Protein AF-A0A7V4P8N8-F1 (afdb_monomer)

Secondary structure (DSSP, 8-state):
-HHHHHHHHHHHHHHHHHHHHHHHHHHHHHHHS-TTS-SHHHHHHHHHHHHHHHHHHTS-TTTTTSHHHHHHHHHHHHHHHHHHHHHS-S-HHHHHHHHHHHHHHHH---HHHHHHHHHHHHHHHHHHT--TTGGG-GGGGHHHHHHHHHHHHHHHHHHHHS-GGGGGT------------------------

Foldseek 3Di:
DVVQVVLVVLLVLLLVLLVLLLVLLLLLLVLQADPPDDCVVSVVLSVVSVVVSVVLVPDDSVCCLPCVNVVVNVVSSLVSSLVSCVNGVVDPVLNVLLVVLLVVLLPPLDLVVSLVVQLVSLVVQLVVVVAPVPPVGSSNSSNSNSSSSSNNSNSSNNCVVVVVVVVVPPPPPPPPPPPPPPDDDDDDDDDDD

Mean predicted aligned error: 10.68 Å

Sequence (193 aa):
MIRQSDAVGRKHTFLLCRYALIFATGTLAFVEVARDSSPVPIAVLILVALASNVALSQAPPFSFFDAWTQAPVLVSDTALISIALLLTRASQESFFFFFFVLIMAAKVENLTTLGICAGAVGFASFLLADPPGGWASPALMRVPFLFASGVFFGYVVLPERTGEMIGFRDASPVVRKQGSIKGPRRMNDAPAT

Radius of gyration: 26.46 Å; Cα contacts (8 Å, |Δi|>4): 161; chains: 1; bounding box: 62×64×92 Å

pLDDT: mean 82.04, std 15.9, range [40.91, 97.38]

Structure (mmCIF, N/CA/C/O backbone):
data_AF-A0A7V4P8N8-F1
#
_entry.id   AF-A0A7V4P8N8-F1
#
loop_
_atom_site.group_PDB
_atom_site.id
_atom_site.type_symbol
_atom_site.label_atom_id
_atom_site.label_alt_id
_atom_site.label_comp_id
_atom_site.label_asym_id
_atom_site.label_entity_id
_atom_site.label_seq_id
_atom_site.pdbx_PDB_ins_code
_atom_site.Cartn_x
_atom_site.Cartn_y
_atom_site.Cartn_z
_atom_site.occupancy
_atom_site.B_iso_or_equiv
_atom_site.auth_seq_id
_atom_site.auth_comp_id
_atom_site.auth_asym_id
_atom_site.auth_atom_id
_atom_site.pdbx_PDB_model_num
ATOM 1 N N . MET A 1 1 ? -27.063 2.635 18.157 1.00 57.50 1 MET A N 1
ATOM 2 C CA . MET A 1 1 ? -27.048 2.392 16.696 1.00 57.50 1 MET A CA 1
ATOM 3 C C . MET A 1 1 ? -25.933 3.168 15.995 1.00 57.50 1 MET A C 1
ATOM 5 O O . MET A 1 1 ? -25.124 2.513 15.359 1.00 57.50 1 MET A O 1
ATOM 9 N N . ILE A 1 2 ? -25.798 4.488 16.196 1.00 61.03 2 ILE A N 1
ATOM 10 C CA . ILE A 1 2 ? -24.750 5.343 15.575 1.00 61.03 2 ILE A CA 1
ATOM 11 C C . ILE A 1 2 ? -23.318 4.785 15.773 1.00 61.03 2 ILE A C 1
ATOM 13 O O . ILE A 1 2 ? -22.559 4.603 14.832 1.00 61.03 2 ILE A O 1
ATOM 17 N N . ARG A 1 3 ? -22.991 4.340 16.990 1.00 67.62 3 ARG A N 1
ATOM 18 C CA . ARG A 1 3 ? -21.668 3.788 17.342 1.00 67.62 3 ARG A CA 1
ATOM 19 C C . ARG A 1 3 ? -21.265 2.514 16.575 1.00 67.62 3 ARG A C 1
ATOM 21 O O . ARG A 1 3 ? -20.081 2.237 16.422 1.00 67.62 3 ARG A O 1
ATOM 28 N N . GLN A 1 4 ? -22.241 1.719 16.132 1.00 72.00 4 GLN A N 1
ATOM 29 C CA . GLN A 1 4 ? -21.992 0.469 15.405 1.00 72.00 4 GLN A CA 1
ATOM 30 C C . GLN A 1 4 ? -21.824 0.729 13.906 1.00 72.00 4 GLN A C 1
ATOM 32 O O . GLN A 1 4 ? -20.960 0.114 13.286 1.00 72.00 4 GLN A O 1
ATOM 37 N N . SER A 1 5 ? -22.593 1.664 13.337 1.00 78.62 5 SER A N 1
ATOM 38 C CA . SER A 1 5 ? -22.414 2.090 11.945 1.00 78.62 5 SER A CA 1
ATOM 39 C C . SER A 1 5 ? -21.049 2.741 11.723 1.00 78.62 5 SER A C 1
ATOM 41 O O . SER A 1 5 ? -20.397 2.437 10.727 1.00 78.62 5 SER A O 1
ATOM 43 N N . ASP A 1 6 ? -20.567 3.538 12.679 1.00 80.62 6 ASP A N 1
ATOM 44 C CA . ASP A 1 6 ? -19.279 4.234 12.559 1.00 80.62 6 ASP A CA 1
ATOM 45 C C . ASP A 1 6 ? -18.094 3.255 12.599 1.00 80.62 6 ASP A C 1
ATOM 47 O O . ASP A 1 6 ? -17.170 3.347 11.790 1.00 80.62 6 ASP A O 1
ATOM 51 N N . ALA A 1 7 ? -18.143 2.256 13.490 1.00 81.69 7 ALA A N 1
ATOM 52 C CA . ALA A 1 7 ? -17.116 1.214 13.583 1.00 81.69 7 ALA A CA 1
ATOM 53 C C . ALA A 1 7 ? -17.051 0.348 12.312 1.00 81.69 7 ALA A C 1
ATOM 55 O O . ALA A 1 7 ? -15.965 0.015 11.830 1.00 81.69 7 ALA A O 1
ATOM 56 N N . VAL A 1 8 ? -18.212 0.012 11.741 1.00 86.75 8 VAL A N 1
ATOM 57 C CA . VAL A 1 8 ? -18.302 -0.724 10.472 1.00 86.75 8 VAL A CA 1
ATOM 58 C C . VAL A 1 8 ? -17.766 0.120 9.314 1.00 86.75 8 VAL A C 1
ATOM 60 O O . VAL A 1 8 ? -16.976 -0.387 8.518 1.00 86.75 8 VAL A O 1
ATOM 63 N N . GLY A 1 9 ? -18.121 1.407 9.253 1.00 87.75 9 GLY A N 1
ATOM 64 C CA . GLY A 1 9 ? -17.608 2.339 8.247 1.00 87.75 9 GLY A CA 1
ATOM 65 C C . GLY A 1 9 ? -1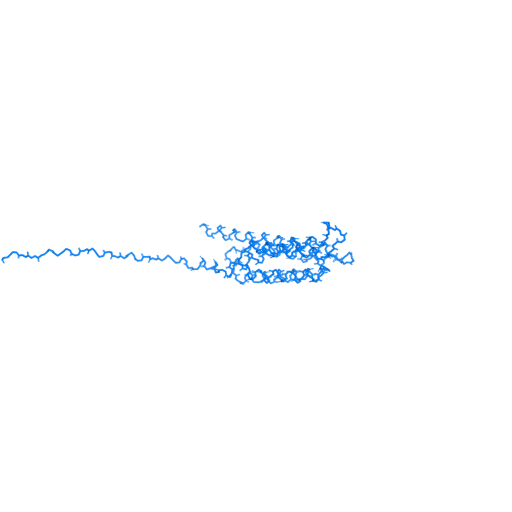6.086 2.474 8.301 1.00 87.75 9 GLY A C 1
ATOM 66 O O . GLY A 1 9 ? -15.415 2.329 7.281 1.00 87.75 9 GLY A O 1
ATOM 67 N N . ARG A 1 10 ? -15.517 2.644 9.502 1.00 87.88 10 ARG A N 1
ATOM 68 C CA . ARG A 1 10 ? -14.062 2.731 9.706 1.00 87.88 10 ARG A CA 1
ATOM 69 C C . ARG A 1 10 ? -13.345 1.460 9.242 1.00 87.88 10 ARG A C 1
ATOM 71 O O . ARG A 1 10 ? -12.332 1.533 8.549 1.00 87.88 10 ARG A O 1
ATOM 78 N N . LYS A 1 11 ? -13.884 0.284 9.579 1.00 90.69 11 LYS A N 1
ATOM 79 C CA . LYS A 1 11 ? -13.337 -1.005 9.125 1.00 90.69 11 LYS A CA 1
ATOM 80 C C . LYS A 1 11 ? -13.392 -1.127 7.600 1.00 90.69 11 LYS A C 1
ATOM 82 O O . LYS A 1 11 ? -12.427 -1.575 6.990 1.00 90.69 11 LYS A O 1
ATOM 87 N N . HIS A 1 12 ? -14.493 -0.717 6.976 1.00 92.44 12 HIS A N 1
ATOM 88 C CA . HIS A 1 12 ? -14.631 -0.762 5.522 1.00 92.44 12 HIS A CA 1
ATOM 89 C C . HIS A 1 12 ? -13.595 0.130 4.825 1.00 92.44 12 HIS A C 1
ATOM 91 O O . HIS A 1 12 ? -12.902 -0.331 3.920 1.00 92.44 12 HIS A O 1
ATOM 97 N N . THR A 1 13 ? -13.418 1.367 5.296 1.00 92.69 13 THR A N 1
ATOM 98 C CA . THR A 1 13 ? -12.390 2.281 4.777 1.00 92.69 13 THR A CA 1
ATOM 99 C C . THR A 1 13 ? -10.985 1.707 4.949 1.00 92.69 13 THR A C 1
ATOM 101 O O . THR A 1 13 ? -10.210 1.727 3.997 1.00 92.69 13 THR A O 1
ATOM 104 N N . PHE A 1 14 ? -10.669 1.118 6.109 1.00 93.50 14 PHE A N 1
ATOM 105 C CA . PHE A 1 14 ? -9.391 0.430 6.323 1.00 93.50 14 PHE A CA 1
ATOM 106 C C . PHE A 1 14 ? -9.138 -0.656 5.265 1.00 93.50 14 PHE A C 1
ATOM 108 O O . PHE A 1 14 ? -8.080 -0.680 4.639 1.00 93.50 14 PHE A O 1
ATOM 115 N N . LEU A 1 15 ? -10.116 -1.544 5.048 1.00 95.12 15 LEU A N 1
ATOM 116 C CA . LEU A 1 15 ? -9.987 -2.662 4.108 1.00 95.12 15 LEU A CA 1
ATOM 117 C C . LEU A 1 15 ? -9.863 -2.181 2.660 1.00 95.12 15 LEU A C 1
ATOM 119 O O . LEU A 1 15 ? -9.103 -2.775 1.896 1.00 95.12 15 LEU A O 1
ATOM 123 N N . LEU A 1 16 ? -10.573 -1.111 2.286 1.00 96.19 16 LEU A N 1
ATOM 124 C CA . LEU A 1 16 ? -10.457 -0.484 0.967 1.00 96.19 16 LEU A CA 1
ATOM 125 C C . LEU A 1 16 ? -9.073 0.129 0.747 1.00 96.19 16 LEU A C 1
ATOM 127 O O . LEU A 1 16 ? -8.460 -0.123 -0.289 1.00 96.19 16 LEU A O 1
ATOM 131 N N . CYS A 1 17 ? -8.553 0.879 1.722 1.00 95.50 17 CYS A N 1
ATOM 132 C CA . CYS A 1 17 ? -7.196 1.419 1.657 1.00 95.50 17 CYS A CA 1
ATOM 133 C C . CYS A 1 17 ? -6.163 0.292 1.533 1.00 95.50 17 CYS A C 1
ATOM 135 O O . CYS A 1 17 ? -5.251 0.380 0.712 1.00 95.50 17 CYS A O 1
ATOM 137 N N . ARG A 1 18 ? -6.339 -0.799 2.291 1.00 96.19 18 ARG A N 1
ATOM 138 C CA . ARG A 1 18 ? -5.466 -1.974 2.211 1.00 96.19 18 ARG A CA 1
ATOM 139 C C . ARG A 1 18 ? -5.550 -2.662 0.847 1.00 96.19 18 ARG A C 1
ATOM 141 O O . ARG A 1 18 ? -4.514 -2.993 0.285 1.00 96.19 18 ARG A O 1
ATOM 148 N N . TYR A 1 19 ? -6.743 -2.815 0.264 1.00 97.38 19 TYR A N 1
ATOM 149 C CA . TYR A 1 19 ? -6.892 -3.326 -1.106 1.00 97.38 19 TYR A CA 1
ATOM 150 C C . TYR A 1 19 ? -6.188 -2.439 -2.136 1.00 97.38 19 TYR A C 1
ATOM 152 O O . TYR A 1 19 ? -5.482 -2.963 -2.995 1.00 97.38 19 TYR A O 1
ATOM 160 N N . ALA A 1 20 ? -6.345 -1.115 -2.041 1.00 96.75 20 ALA A N 1
ATOM 161 C CA . ALA A 1 20 ? -5.677 -0.173 -2.935 1.00 96.75 20 ALA A CA 1
ATOM 162 C C . ALA A 1 20 ? -4.149 -0.290 -2.834 1.00 96.75 20 ALA A C 1
ATOM 164 O O . ALA A 1 20 ? -3.470 -0.334 -3.858 1.00 96.75 20 ALA A O 1
ATOM 165 N N . LEU A 1 21 ? -3.617 -0.416 -1.614 1.00 96.88 21 LEU A N 1
ATOM 166 C CA . LEU A 1 21 ? -2.192 -0.632 -1.377 1.00 96.88 21 LEU A CA 1
ATOM 167 C C . LEU A 1 21 ? -1.706 -1.966 -1.954 1.00 96.88 21 LEU A C 1
ATOM 169 O O . LEU A 1 21 ? -0.716 -1.984 -2.677 1.00 96.88 21 LEU A O 1
ATOM 173 N N . ILE A 1 22 ? -2.417 -3.069 -1.702 1.00 96.81 22 ILE A N 1
ATOM 174 C CA . ILE A 1 22 ? -2.074 -4.391 -2.250 1.00 96.81 22 ILE A CA 1
ATOM 175 C C . ILE A 1 22 ? -2.061 -4.353 -3.780 1.00 96.81 22 ILE A C 1
ATOM 177 O O . ILE A 1 22 ? -1.131 -4.862 -4.405 1.00 96.81 22 ILE A O 1
ATOM 181 N N . PHE A 1 23 ? -3.070 -3.728 -4.388 1.00 96.12 23 PHE A N 1
ATOM 182 C CA . PHE A 1 23 ? -3.163 -3.605 -5.836 1.00 96.12 23 PHE A CA 1
ATOM 183 C C . PHE A 1 23 ? -2.020 -2.760 -6.407 1.00 96.12 23 PHE A C 1
ATOM 185 O O . PHE A 1 23 ? -1.377 -3.178 -7.370 1.00 96.12 23 PHE A O 1
ATOM 192 N N . ALA A 1 24 ? -1.717 -1.611 -5.798 1.00 95.38 24 ALA A N 1
ATOM 193 C CA . ALA A 1 24 ? -0.632 -0.739 -6.235 1.00 95.38 24 ALA A CA 1
ATOM 194 C C . ALA A 1 24 ? 0.747 -1.404 -6.079 1.00 95.38 24 ALA A C 1
ATOM 196 O O . ALA A 1 24 ? 1.553 -1.361 -7.005 1.00 95.38 24 ALA A O 1
ATOM 197 N N . THR A 1 25 ? 1.000 -2.088 -4.958 1.00 94.50 25 THR A N 1
ATOM 198 C CA . THR A 1 25 ? 2.235 -2.859 -4.741 1.00 94.50 25 THR A CA 1
ATOM 199 C C . THR A 1 25 ? 2.355 -4.003 -5.741 1.00 94.50 25 THR A C 1
ATOM 201 O O . THR A 1 25 ? 3.413 -4.188 -6.331 1.00 94.50 25 THR A O 1
ATOM 204 N N . GLY A 1 26 ? 1.280 -4.764 -5.965 1.00 93.62 26 GLY A N 1
ATOM 205 C CA . GLY A 1 26 ? 1.288 -5.884 -6.902 1.00 93.62 26 GLY A CA 1
ATOM 206 C C . GLY A 1 26 ? 1.550 -5.436 -8.330 1.00 93.62 26 GLY A C 1
ATOM 207 O O . GLY A 1 26 ? 2.443 -5.960 -8.983 1.00 93.62 26 GLY A O 1
ATOM 208 N N . THR A 1 27 ? 0.818 -4.434 -8.804 1.00 92.12 27 THR A N 1
ATOM 209 C CA . THR A 1 27 ? 0.998 -3.895 -10.157 1.00 92.12 27 THR A CA 1
ATOM 210 C C . THR A 1 27 ? 2.389 -3.297 -10.360 1.00 92.12 27 THR A C 1
ATOM 212 O O . THR A 1 27 ? 3.028 -3.633 -11.353 1.00 92.12 27 THR A O 1
ATOM 215 N N . LEU A 1 28 ? 2.905 -2.507 -9.407 1.00 91.56 28 LEU A N 1
ATOM 216 C CA . LEU A 1 28 ? 4.291 -2.025 -9.428 1.00 91.56 28 LEU A CA 1
ATOM 217 C C . LEU A 1 28 ? 5.281 -3.193 -9.515 1.00 91.56 28 LEU A C 1
ATOM 219 O O . LEU A 1 28 ? 6.159 -3.202 -10.374 1.00 91.56 28 LEU A O 1
ATOM 223 N N . ALA A 1 29 ? 5.109 -4.200 -8.658 1.00 90.56 29 ALA A N 1
ATOM 224 C CA . ALA A 1 29 ? 6.020 -5.327 -8.583 1.00 90.56 29 ALA A CA 1
ATOM 225 C C . ALA A 1 29 ? 6.015 -6.172 -9.865 1.00 90.56 29 ALA A C 1
ATOM 227 O O . ALA A 1 29 ? 7.071 -6.536 -10.370 1.00 90.56 29 ALA A O 1
ATOM 228 N N . PHE A 1 30 ? 4.842 -6.448 -10.433 1.00 89.50 30 PHE A N 1
ATOM 229 C CA . PHE A 1 30 ? 4.718 -7.173 -11.700 1.00 89.50 30 PHE A CA 1
ATOM 230 C C . PHE A 1 30 ? 5.328 -6.413 -12.877 1.00 89.50 30 PHE A C 1
ATOM 232 O O . PHE A 1 30 ? 5.874 -7.031 -13.785 1.00 89.50 30 PHE A O 1
ATOM 239 N N . VAL A 1 31 ? 5.223 -5.088 -12.875 1.00 87.56 31 VAL A N 1
ATOM 240 C CA . VAL A 1 31 ? 5.709 -4.240 -13.964 1.00 87.56 31 VAL A CA 1
ATOM 241 C C . VAL A 1 31 ? 7.225 -4.015 -13.881 1.00 87.56 31 VAL A C 1
ATOM 243 O O . VAL A 1 31 ? 7.884 -3.930 -14.915 1.00 87.56 31 VAL A O 1
ATOM 246 N N . GLU A 1 32 ? 7.794 -3.976 -12.673 1.00 85.06 32 GLU A N 1
ATOM 247 C CA . GLU A 1 32 ? 9.239 -3.820 -12.443 1.00 85.06 32 GLU A CA 1
ATOM 248 C C . GLU A 1 32 ? 9.976 -5.163 -12.209 1.00 85.06 32 GLU A C 1
ATOM 250 O O . GLU A 1 32 ? 11.184 -5.176 -11.946 1.00 85.06 32 GLU A O 1
ATOM 255 N N . VAL A 1 33 ? 9.297 -6.314 -12.333 1.00 83.00 33 VAL A N 1
ATOM 256 C CA . VAL A 1 33 ? 9.971 -7.622 -12.324 1.00 83.00 33 VAL A CA 1
ATOM 257 C C . VAL A 1 33 ? 10.863 -7.745 -13.562 1.00 83.00 33 VAL A C 1
ATOM 259 O O . VAL A 1 33 ? 10.456 -7.438 -14.685 1.00 83.00 33 VAL A O 1
ATOM 262 N N . ALA A 1 34 ? 12.111 -8.176 -13.371 1.00 69.75 34 ALA A N 1
ATOM 263 C CA . ALA A 1 34 ? 13.016 -8.386 -14.495 1.00 69.75 34 ALA A CA 1
ATOM 264 C C . ALA A 1 34 ? 12.446 -9.464 -15.431 1.00 69.75 34 ALA A C 1
ATOM 266 O O . ALA A 1 34 ? 11.893 -10.456 -14.959 1.00 69.75 34 ALA A O 1
ATOM 267 N N . ARG A 1 35 ? 12.620 -9.296 -16.749 1.00 68.62 35 ARG A N 1
ATOM 268 C CA . ARG A 1 35 ? 12.094 -10.237 -17.758 1.00 68.62 35 ARG A CA 1
ATOM 269 C C . ARG A 1 35 ? 12.591 -11.675 -17.575 1.00 68.62 35 ARG A C 1
ATOM 271 O O . ARG A 1 35 ? 11.881 -12.600 -17.949 1.00 68.62 35 ARG A O 1
ATOM 278 N N . ASP A 1 36 ? 13.763 -11.844 -16.967 1.00 71.38 36 ASP A N 1
ATOM 279 C CA . ASP A 1 36 ? 14.378 -13.152 -16.715 1.00 71.38 36 ASP A CA 1
ATOM 280 C C . ASP A 1 36 ? 14.028 -13.730 -15.329 1.00 71.38 36 ASP A C 1
ATOM 282 O O . ASP A 1 36 ? 14.417 -14.850 -14.999 1.00 71.38 36 ASP A O 1
ATOM 286 N N . SER A 1 37 ? 13.294 -12.981 -14.501 1.00 81.50 37 SER A N 1
ATOM 287 C CA . SER A 1 37 ? 12.886 -13.403 -13.161 1.00 81.50 37 SER A CA 1
ATOM 288 C C . SER A 1 37 ? 11.488 -14.018 -13.177 1.00 81.50 37 SER A C 1
ATOM 290 O O . SER A 1 37 ? 10.564 -13.510 -13.809 1.00 81.50 37 SER A O 1
ATOM 292 N N . SER A 1 38 ? 11.303 -15.099 -12.417 1.00 86.81 38 SER A N 1
ATOM 293 C CA . SER A 1 38 ? 9.984 -15.715 -12.254 1.00 86.81 38 SER A CA 1
ATOM 294 C C . SER A 1 38 ? 9.018 -14.765 -11.524 1.00 86.81 38 SER A C 1
ATOM 296 O O . SER A 1 38 ? 9.362 -14.283 -10.443 1.00 86.81 38 SER A O 1
ATOM 298 N N . PRO A 1 39 ? 7.792 -14.536 -12.036 1.00 88.94 39 PRO A N 1
ATOM 299 C CA . PRO A 1 39 ? 6.781 -13.717 -11.361 1.00 88.94 39 PRO A CA 1
ATOM 300 C C . PRO A 1 39 ? 6.083 -14.450 -10.202 1.00 88.94 39 PRO A C 1
ATOM 302 O O . PRO A 1 39 ? 5.301 -13.850 -9.463 1.00 88.94 39 PRO A O 1
ATOM 305 N N . VAL A 1 40 ? 6.346 -15.750 -10.027 1.00 92.44 40 VAL A N 1
ATOM 306 C CA . VAL A 1 40 ? 5.666 -16.605 -9.040 1.00 92.44 40 VAL A CA 1
ATOM 307 C C . VAL A 1 40 ? 5.803 -16.090 -7.599 1.00 92.44 40 VAL A C 1
ATOM 309 O O . VAL A 1 40 ? 4.778 -16.025 -6.920 1.00 92.44 40 VAL A O 1
ATOM 312 N N . PRO A 1 41 ? 6.985 -15.667 -7.103 1.00 91.75 41 PRO A N 1
ATOM 313 C CA . PRO A 1 41 ? 7.110 -15.158 -5.736 1.00 91.75 41 PRO A CA 1
ATOM 314 C C . PRO A 1 41 ? 6.238 -13.923 -5.479 1.00 91.75 41 PRO A C 1
ATOM 316 O O . PRO A 1 41 ? 5.610 -13.819 -4.428 1.00 91.75 41 PRO A O 1
ATOM 319 N N . ILE A 1 42 ? 6.142 -13.020 -6.461 1.00 91.75 42 ILE A N 1
ATOM 320 C CA . ILE A 1 42 ? 5.293 -11.824 -6.382 1.00 91.75 42 ILE A CA 1
ATOM 321 C C . ILE A 1 42 ? 3.822 -12.239 -6.345 1.00 91.75 42 ILE A C 1
ATOM 323 O O . ILE A 1 42 ? 3.081 -11.782 -5.478 1.00 91.75 42 ILE A O 1
ATOM 327 N N . ALA A 1 43 ? 3.402 -13.154 -7.225 1.00 93.88 43 ALA A N 1
ATOM 328 C CA . ALA A 1 43 ? 2.033 -13.664 -7.238 1.00 93.88 43 ALA A CA 1
ATOM 329 C C . ALA A 1 43 ? 1.636 -14.279 -5.884 1.00 93.88 43 ALA A C 1
ATOM 331 O O . ALA A 1 43 ? 0.560 -13.985 -5.366 1.00 93.88 43 ALA A O 1
ATOM 332 N N . VAL A 1 44 ? 2.525 -15.077 -5.282 1.00 95.69 44 VAL A N 1
ATOM 333 C CA . VAL A 1 44 ? 2.311 -15.670 -3.954 1.00 95.69 44 VAL A CA 1
ATOM 334 C C . VAL A 1 44 ? 2.183 -14.588 -2.882 1.00 95.69 44 VAL A C 1
ATOM 336 O O . VAL A 1 44 ? 1.247 -14.646 -2.089 1.00 95.69 44 VAL A O 1
ATOM 339 N N . LEU A 1 45 ? 3.054 -13.572 -2.874 1.00 94.62 45 LEU A N 1
ATOM 340 C CA . LEU A 1 45 ? 2.961 -12.463 -1.916 1.00 94.62 45 LEU A CA 1
ATOM 341 C C . LEU A 1 45 ? 1.629 -11.718 -2.031 1.00 94.62 45 LEU A C 1
ATOM 343 O O . LEU A 1 45 ? 0.975 -11.476 -1.020 1.00 94.62 45 LEU A O 1
ATOM 347 N N . ILE A 1 46 ? 1.189 -11.396 -3.247 1.00 95.38 46 ILE A N 1
ATOM 348 C CA . ILE A 1 46 ? -0.085 -10.697 -3.459 1.00 95.38 46 ILE A CA 1
ATOM 349 C C . ILE A 1 46 ? -1.274 -11.572 -3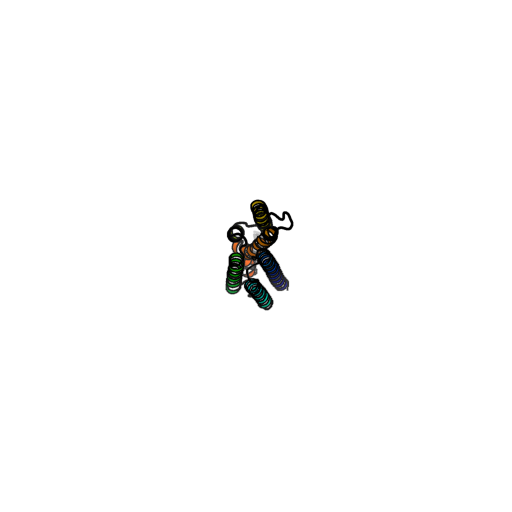.055 1.00 95.38 46 ILE A C 1
ATOM 351 O O . ILE A 1 46 ? -2.192 -11.077 -2.403 1.00 95.38 46 ILE A O 1
ATOM 355 N N . LEU A 1 47 ? -1.248 -12.874 -3.351 1.00 97.00 47 LEU A N 1
ATOM 356 C CA . LEU A 1 47 ? -2.280 -13.808 -2.894 1.00 97.00 47 LEU A CA 1
ATOM 357 C C . LEU A 1 47 ? -2.342 -13.892 -1.366 1.00 97.00 47 LEU A C 1
ATOM 359 O O . LEU A 1 47 ? -3.434 -13.855 -0.801 1.00 97.00 47 LEU A O 1
ATOM 363 N N . VAL A 1 48 ? -1.192 -13.947 -0.691 1.00 96.88 48 VAL A N 1
ATOM 364 C CA . VAL A 1 48 ? -1.111 -13.928 0.778 1.00 96.88 48 VAL A CA 1
ATOM 365 C C . VAL A 1 48 ? -1.665 -12.614 1.337 1.00 96.88 48 VAL A C 1
ATOM 367 O O . VAL A 1 48 ? -2.441 -12.638 2.294 1.00 96.88 48 VAL A O 1
ATOM 370 N N . ALA A 1 49 ? -1.343 -11.473 0.720 1.00 95.88 49 ALA A N 1
ATOM 371 C CA . ALA A 1 49 ? -1.861 -10.168 1.128 1.00 95.88 49 ALA A CA 1
ATOM 372 C C . ALA A 1 49 ? -3.391 -10.086 0.984 1.00 95.88 49 ALA A C 1
ATOM 374 O O . ALA A 1 49 ? -4.091 -9.657 1.903 1.00 95.88 49 ALA A O 1
ATOM 375 N N . LEU A 1 50 ? -3.923 -10.545 -0.154 1.00 97.00 50 LEU A N 1
ATOM 376 C CA . LEU A 1 50 ? -5.361 -10.593 -0.417 1.00 97.00 50 LEU A CA 1
ATOM 377 C C . LEU A 1 50 ? -6.073 -11.532 0.559 1.00 97.00 50 LEU A C 1
ATOM 379 O O . LEU A 1 50 ? -7.077 -11.141 1.151 1.00 97.00 50 LEU A O 1
ATOM 383 N N . ALA A 1 51 ? -5.534 -12.732 0.783 1.00 96.44 51 ALA A N 1
ATOM 384 C CA . ALA A 1 51 ? -6.075 -13.685 1.747 1.00 96.44 51 ALA A CA 1
ATOM 385 C C . ALA A 1 51 ? -6.081 -13.104 3.169 1.00 96.44 51 ALA A C 1
ATOM 387 O O . ALA A 1 51 ? -7.081 -13.220 3.877 1.00 96.44 51 ALA A O 1
ATOM 388 N N . SER A 1 52 ? -5.014 -12.402 3.565 1.00 94.75 52 SER A N 1
ATOM 389 C CA . SER A 1 52 ? -4.956 -11.678 4.837 1.00 94.75 52 SER A CA 1
ATOM 390 C C . SER A 1 52 ? -6.039 -10.597 4.923 1.00 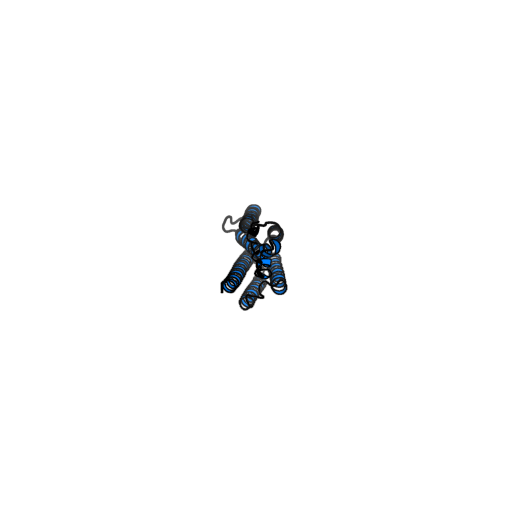94.75 52 SER A C 1
ATOM 392 O O . SER A 1 52 ? -6.675 -10.440 5.964 1.00 94.75 52 SER A O 1
ATOM 394 N N . ASN A 1 53 ? -6.300 -9.863 3.839 1.00 95.50 53 ASN A N 1
ATOM 395 C CA . ASN A 1 53 ? -7.341 -8.835 3.825 1.00 95.50 53 ASN A CA 1
ATOM 396 C C . ASN A 1 53 ? -8.756 -9.425 3.906 1.00 95.50 53 ASN A C 1
ATOM 398 O O . ASN A 1 53 ? -9.610 -8.911 4.631 1.00 95.50 53 ASN A O 1
ATOM 402 N N . VAL A 1 54 ? -8.991 -10.553 3.234 1.00 95.44 54 VAL A N 1
ATOM 403 C CA . VAL A 1 54 ? -10.243 -11.313 3.344 1.00 95.44 54 VAL A CA 1
ATOM 404 C C . VAL A 1 54 ? -10.417 -11.864 4.758 1.00 95.44 54 VAL A C 1
ATOM 406 O O . VAL A 1 54 ? -11.498 -11.721 5.325 1.00 95.44 54 VAL A O 1
ATOM 409 N N . ALA A 1 55 ? -9.373 -12.411 5.379 1.00 92.50 55 ALA A N 1
ATOM 410 C CA . ALA A 1 55 ? -9.435 -12.878 6.764 1.00 92.50 55 ALA A CA 1
ATOM 411 C C . ALA A 1 55 ? -9.801 -11.737 7.731 1.00 92.50 55 ALA A C 1
ATOM 413 O O . ALA A 1 55 ? -10.705 -11.882 8.555 1.00 92.50 55 ALA A O 1
ATOM 414 N N . LEU A 1 56 ? -9.191 -10.558 7.567 1.00 91.19 56 LEU A N 1
ATOM 415 C CA . LEU A 1 56 ? -9.530 -9.359 8.340 1.00 91.19 56 LEU A CA 1
ATOM 416 C C . LEU A 1 56 ? -10.975 -8.886 8.130 1.00 91.19 56 LEU A C 1
ATOM 418 O O . LEU A 1 56 ? -11.592 -8.344 9.051 1.00 91.19 56 LEU A O 1
ATOM 422 N N . SER A 1 57 ? -11.558 -9.117 6.950 1.00 91.19 57 SER A N 1
ATOM 423 C CA . SER A 1 57 ? -12.963 -8.782 6.692 1.00 91.19 57 SER A CA 1
ATOM 424 C C . SER A 1 57 ? -13.938 -9.568 7.575 1.00 91.19 57 SER A C 1
ATOM 426 O O . SER A 1 57 ? -15.015 -9.057 7.882 1.00 91.19 57 SER A O 1
ATOM 428 N N . GLN A 1 58 ? -13.543 -10.746 8.065 1.00 90.06 58 GLN A N 1
ATOM 429 C CA . GLN A 1 58 ? -14.365 -11.587 8.940 1.00 90.06 58 GLN A CA 1
ATOM 430 C C . GLN A 1 58 ? -14.243 -11.208 10.425 1.00 90.06 58 GLN A C 1
ATOM 432 O O . GLN A 1 58 ? -15.063 -11.626 11.240 1.00 90.06 58 GLN A O 1
ATOM 437 N N . ALA A 1 59 ? -13.256 -10.384 10.797 1.00 86.19 59 ALA A N 1
ATOM 438 C CA . ALA A 1 59 ? -13.031 -10.003 12.188 1.00 86.19 59 ALA A CA 1
ATOM 439 C C . ALA A 1 59 ? -14.162 -9.105 12.746 1.00 86.19 59 ALA A C 1
ATOM 441 O O . ALA A 1 59 ? -14.688 -8.249 12.020 1.00 86.19 59 ALA A O 1
ATOM 442 N N . PRO A 1 60 ? -14.533 -9.224 14.035 1.00 84.38 60 PRO A N 1
ATOM 443 C CA . PRO A 1 60 ? -15.540 -8.364 14.652 1.00 84.38 60 PRO A CA 1
ATOM 444 C C . PRO A 1 60 ? -15.129 -6.879 14.608 1.00 84.38 60 PRO A C 1
ATOM 446 O O . PRO A 1 60 ? -14.006 -6.557 15.000 1.00 84.38 60 PRO A O 1
ATOM 449 N N . PRO A 1 61 ? -16.017 -5.943 14.212 1.00 78.44 61 PRO A N 1
ATOM 450 C CA . PRO A 1 61 ? -15.675 -4.518 14.092 1.00 78.44 61 PRO A CA 1
ATOM 451 C C . PRO A 1 61 ? -15.158 -3.878 15.387 1.00 78.44 61 PRO A C 1
ATOM 453 O O . PRO A 1 61 ? -14.386 -2.927 15.335 1.00 78.44 61 PRO A O 1
ATOM 456 N N . PHE A 1 62 ? -15.579 -4.398 16.544 1.00 71.12 62 PHE A N 1
ATOM 457 C CA . PHE A 1 62 ? -15.274 -3.816 17.853 1.00 71.12 62 PHE A CA 1
ATOM 458 C C . PHE A 1 62 ? -13.870 -4.137 18.377 1.00 71.12 62 PHE A C 1
ATOM 460 O O . PHE A 1 62 ? -13.340 -3.331 19.126 1.00 71.12 62 PHE A O 1
ATOM 467 N N . SER A 1 63 ? -13.265 -5.261 17.972 1.00 76.19 63 SER A N 1
ATOM 468 C CA . SER A 1 63 ? -11.881 -5.623 18.348 1.00 76.19 63 SER A CA 1
ATOM 469 C C . SER A 1 63 ? -10.871 -5.348 17.222 1.00 76.19 63 SER A C 1
ATOM 471 O O . SER A 1 63 ? -9.656 -5.463 17.378 1.00 76.19 63 SER A O 1
ATOM 473 N N . PHE A 1 64 ? -11.371 -4.936 16.055 1.00 79.12 64 PHE A N 1
ATOM 474 C CA . PHE A 1 64 ? -10.553 -4.673 14.875 1.00 79.12 64 PHE A CA 1
ATOM 475 C C . PHE A 1 64 ? -9.510 -3.566 15.091 1.00 79.12 64 PHE A C 1
ATOM 477 O O . PHE A 1 64 ? -8.421 -3.621 14.528 1.00 79.12 64 PHE A O 1
ATOM 484 N N . PHE A 1 65 ? -9.853 -2.570 15.908 1.00 77.38 65 PHE A N 1
ATOM 485 C CA . PHE A 1 65 ? -9.016 -1.403 16.190 1.00 77.38 65 PHE A CA 1
ATOM 486 C C . PHE A 1 65 ? -8.231 -1.523 17.504 1.00 77.38 65 PHE A C 1
ATOM 488 O O . PHE A 1 65 ? -7.674 -0.536 17.974 1.00 77.38 65 PHE A O 1
ATOM 495 N N . ASP A 1 66 ? -8.173 -2.717 18.102 1.00 82.12 66 ASP A N 1
ATOM 496 C CA . ASP A 1 66 ? -7.283 -2.963 19.233 1.00 82.12 66 ASP A CA 1
ATOM 497 C C . ASP A 1 66 ? -5.828 -3.016 18.747 1.00 82.12 66 ASP A C 1
ATOM 499 O O . ASP A 1 66 ? -5.530 -3.603 17.702 1.00 82.12 66 ASP A O 1
ATOM 503 N N . ALA A 1 67 ? -4.897 -2.465 19.533 1.00 79.12 67 ALA A N 1
ATOM 504 C CA . ALA A 1 67 ? -3.469 -2.442 19.195 1.00 79.12 67 ALA A CA 1
ATOM 505 C C . ALA A 1 67 ? -2.900 -3.848 18.909 1.00 79.12 67 ALA A C 1
ATOM 507 O O . ALA A 1 67 ? -2.063 -4.018 18.024 1.00 79.12 67 ALA A O 1
ATOM 508 N N . TRP A 1 68 ? -3.409 -4.868 19.608 1.00 80.38 68 TRP A N 1
ATOM 509 C CA . TRP A 1 68 ? -3.048 -6.275 19.405 1.00 80.38 68 TRP A CA 1
ATOM 510 C C . TRP A 1 68 ? -3.471 -6.832 18.044 1.00 80.38 68 TRP A C 1
ATOM 512 O O . TRP A 1 68 ? -2.844 -7.766 17.554 1.00 80.38 68 TRP A O 1
ATOM 522 N N . THR A 1 69 ? -4.500 -6.256 17.424 1.00 82.12 69 THR A N 1
ATOM 523 C CA . THR A 1 69 ? -4.971 -6.637 16.089 1.00 82.12 69 THR A CA 1
ATOM 524 C C . THR A 1 69 ? -4.296 -5.787 15.015 1.00 82.12 69 THR A C 1
ATOM 526 O O . THR A 1 69 ? -3.862 -6.316 13.994 1.00 82.12 69 THR A O 1
ATOM 529 N N . GLN A 1 70 ? -4.165 -4.474 15.234 1.00 85.00 70 GLN A N 1
ATOM 530 C CA . GLN A 1 70 ? -3.632 -3.558 14.222 1.00 85.00 70 GLN A CA 1
ATOM 531 C C . GLN A 1 70 ? -2.117 -3.669 14.045 1.00 85.00 70 GLN A C 1
ATOM 533 O O . GLN A 1 70 ? -1.646 -3.689 12.906 1.00 85.00 70 GLN A O 1
ATOM 538 N N . ALA A 1 71 ? -1.348 -3.776 15.134 1.00 86.75 71 ALA A N 1
ATOM 539 C CA . ALA A 1 71 ? 0.111 -3.786 15.053 1.00 86.75 71 ALA A CA 1
ATOM 540 C C . ALA A 1 71 ? 0.657 -4.966 14.222 1.00 86.75 71 ALA A C 1
ATOM 542 O O . ALA A 1 71 ? 1.473 -4.719 13.331 1.00 86.75 71 ALA A O 1
ATOM 543 N N . PRO A 1 72 ? 0.189 -6.223 14.396 1.00 89.62 72 PRO A N 1
ATOM 544 C CA . PRO A 1 72 ? 0.623 -7.326 13.539 1.00 89.62 72 PRO A CA 1
ATOM 545 C C . PRO A 1 72 ? 0.278 -7.113 12.063 1.00 89.62 72 PRO A C 1
ATOM 547 O O . PRO A 1 72 ? 1.083 -7.455 11.200 1.00 89.62 72 PRO A O 1
ATOM 550 N N . VAL A 1 73 ? -0.882 -6.517 11.761 1.00 91.00 73 VAL A N 1
ATOM 551 C CA . VAL A 1 73 ? -1.297 -6.238 10.378 1.00 91.00 73 VAL A CA 1
ATOM 552 C C . VAL A 1 73 ? -0.347 -5.237 9.731 1.00 91.00 73 VAL A C 1
ATOM 554 O O . VAL A 1 73 ? 0.201 -5.529 8.672 1.00 91.00 73 VAL A O 1
ATOM 557 N N . LEU A 1 74 ? -0.067 -4.117 10.402 1.00 91.88 74 LEU A N 1
ATOM 558 C CA . LEU A 1 74 ? 0.876 -3.097 9.930 1.00 91.88 74 LEU A CA 1
ATOM 559 C C . LEU A 1 74 ? 2.280 -3.662 9.697 1.00 91.88 74 LEU A C 1
ATOM 561 O O . LEU A 1 74 ? 2.890 -3.395 8.660 1.00 91.88 74 LEU A O 1
ATOM 565 N N . VAL A 1 75 ? 2.789 -4.456 10.645 1.00 93.69 75 VAL A N 1
ATOM 566 C CA . VAL A 1 75 ? 4.104 -5.104 10.527 1.00 93.69 75 VAL A CA 1
ATOM 567 C C . VAL A 1 75 ? 4.111 -6.079 9.352 1.00 93.69 75 VAL A C 1
ATOM 569 O O . VAL A 1 75 ? 5.049 -6.064 8.557 1.00 93.69 75 VAL A O 1
ATOM 572 N N . SER A 1 76 ? 3.056 -6.884 9.200 1.00 93.44 76 SER A N 1
ATOM 573 C CA . SER A 1 76 ? 2.940 -7.840 8.097 1.00 93.44 76 SER A CA 1
ATOM 574 C C . SER A 1 76 ? 2.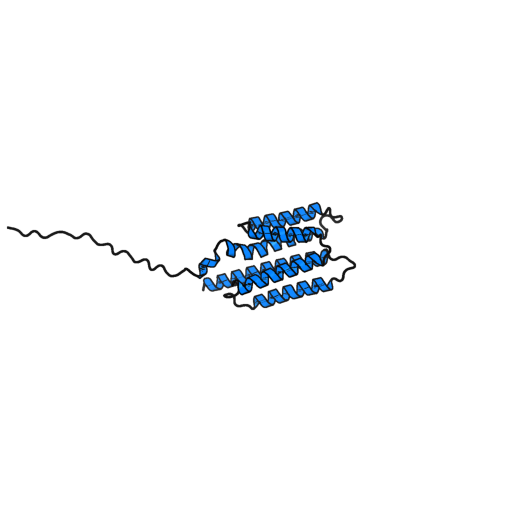859 -7.153 6.733 1.00 93.44 76 SER A C 1
ATOM 576 O O . SER A 1 76 ? 3.565 -7.564 5.817 1.00 93.44 76 SER A O 1
ATOM 578 N N . ASP A 1 77 ? 2.090 -6.068 6.604 1.00 94.81 77 ASP A N 1
ATOM 579 C CA . ASP A 1 77 ? 1.973 -5.301 5.362 1.00 94.81 77 ASP A CA 1
ATOM 580 C C . ASP A 1 77 ? 3.302 -4.625 5.016 1.00 94.81 77 ASP A C 1
ATOM 582 O O . ASP A 1 77 ? 3.758 -4.692 3.877 1.00 94.81 77 ASP A O 1
ATOM 586 N N . THR A 1 78 ? 3.977 -4.046 6.013 1.00 95.19 78 THR A N 1
ATOM 587 C CA . THR A 1 78 ? 5.306 -3.442 5.836 1.00 95.19 78 THR A CA 1
ATOM 588 C C . THR A 1 78 ? 6.325 -4.479 5.376 1.00 95.19 78 THR A C 1
ATOM 590 O O . THR A 1 78 ? 7.074 -4.226 4.432 1.00 95.19 78 THR A O 1
ATOM 593 N N . ALA A 1 79 ? 6.347 -5.659 6.003 1.00 95.25 79 ALA A N 1
ATOM 594 C CA . ALA A 1 79 ? 7.238 -6.749 5.624 1.00 95.25 79 ALA A CA 1
ATOM 595 C C . ALA A 1 79 ? 6.934 -7.255 4.207 1.00 95.25 79 ALA A C 1
ATOM 597 O O . ALA A 1 79 ? 7.850 -7.417 3.407 1.00 95.25 79 ALA A O 1
ATOM 598 N N . LEU A 1 80 ? 5.659 -7.447 3.867 1.00 94.94 80 LEU A N 1
ATOM 599 C CA . LEU A 1 80 ? 5.233 -7.925 2.553 1.00 94.94 80 LEU A CA 1
ATOM 600 C C . LEU A 1 80 ? 5.614 -6.945 1.443 1.00 94.94 80 LEU A C 1
ATOM 602 O O . LEU A 1 80 ? 6.188 -7.359 0.438 1.00 94.94 80 LEU A O 1
ATOM 606 N N . ILE A 1 81 ? 5.355 -5.650 1.644 1.00 94.25 81 ILE A N 1
ATOM 607 C CA . ILE A 1 81 ? 5.745 -4.596 0.699 1.00 94.25 81 ILE A CA 1
ATOM 608 C C . ILE A 1 81 ? 7.267 -4.537 0.577 1.00 94.25 81 ILE A C 1
ATOM 610 O O . ILE A 1 81 ? 7.787 -4.494 -0.533 1.00 94.25 81 ILE A O 1
ATOM 614 N N . SER A 1 82 ? 7.988 -4.618 1.697 1.00 93.38 82 SER A N 1
ATOM 615 C CA . SER A 1 82 ? 9.455 -4.640 1.703 1.00 93.38 82 SER A CA 1
ATOM 616 C C . SER A 1 82 ? 10.008 -5.817 0.899 1.00 93.38 82 SER A C 1
ATOM 618 O O . SER A 1 82 ? 10.894 -5.627 0.073 1.00 93.38 82 SER A O 1
ATOM 620 N N . ILE A 1 83 ? 9.467 -7.024 1.088 1.00 92.25 83 ILE A N 1
ATOM 621 C CA . ILE A 1 83 ? 9.877 -8.211 0.328 1.00 92.25 83 ILE A CA 1
ATOM 622 C C . ILE A 1 83 ? 9.540 -8.033 -1.155 1.00 92.25 83 ILE A C 1
ATOM 624 O O . ILE A 1 83 ? 10.389 -8.315 -1.996 1.00 92.25 83 ILE A O 1
ATOM 628 N N . ALA A 1 84 ? 8.342 -7.543 -1.491 1.00 91.12 84 ALA A N 1
ATOM 629 C CA . ALA A 1 84 ? 7.956 -7.299 -2.879 1.00 91.12 84 ALA A CA 1
ATOM 630 C C . ALA A 1 84 ? 8.937 -6.338 -3.567 1.00 91.12 84 ALA A C 1
ATOM 632 O O . ALA A 1 84 ? 9.443 -6.663 -4.639 1.00 91.12 84 ALA A O 1
ATOM 633 N N . LEU A 1 85 ? 9.275 -5.224 -2.908 1.00 90.19 85 LEU A N 1
ATOM 634 C CA . LEU A 1 85 ? 10.236 -4.243 -3.410 1.00 90.19 85 LEU A CA 1
ATOM 635 C C . LEU A 1 85 ? 11.658 -4.802 -3.521 1.00 90.19 85 LEU A C 1
ATOM 637 O O . LEU A 1 85 ? 12.348 -4.452 -4.465 1.00 90.19 85 LEU A O 1
ATOM 641 N N . LEU A 1 86 ? 12.101 -5.670 -2.605 1.00 88.00 86 LEU A N 1
ATOM 642 C CA . LEU A 1 86 ? 13.433 -6.290 -2.666 1.00 88.00 86 LEU A CA 1
ATOM 643 C C . LEU A 1 86 ? 13.546 -7.373 -3.749 1.00 88.00 86 LEU A C 1
ATOM 645 O O . LEU A 1 86 ? 14.624 -7.578 -4.305 1.00 88.00 86 LEU A O 1
ATOM 649 N N . LEU A 1 87 ? 12.455 -8.092 -4.031 1.00 85.50 87 LEU A N 1
ATOM 650 C CA . LEU A 1 87 ? 12.413 -9.124 -5.072 1.00 85.50 87 LEU A CA 1
ATOM 651 C C . LEU A 1 87 ? 12.379 -8.525 -6.474 1.00 85.50 87 LEU A C 1
ATOM 653 O O . LEU A 1 87 ? 12.916 -9.095 -7.425 1.00 85.50 87 LEU A O 1
ATOM 657 N N . THR A 1 88 ? 11.725 -7.383 -6.613 1.00 78.31 88 THR A N 1
ATOM 658 C CA . THR A 1 88 ? 11.713 -6.635 -7.858 1.00 78.31 88 THR A CA 1
ATOM 659 C C . THR A 1 88 ? 12.985 -5.814 -7.911 1.00 78.31 88 THR A C 1
ATOM 661 O O . THR A 1 88 ? 13.323 -5.149 -6.945 1.00 78.31 88 THR A O 1
ATOM 664 N N . ARG A 1 89 ? 13.672 -5.739 -9.053 1.00 65.19 89 ARG A N 1
ATOM 665 C CA . ARG A 1 89 ? 14.712 -4.708 -9.242 1.00 65.19 89 ARG A CA 1
ATOM 666 C C . ARG A 1 89 ? 14.121 -3.293 -9.287 1.00 65.19 89 ARG A C 1
ATOM 668 O O . ARG A 1 89 ? 14.809 -2.371 -9.725 1.00 65.19 89 ARG A O 1
ATOM 675 N N . ALA A 1 90 ? 12.866 -3.133 -8.860 1.00 57.69 90 ALA A N 1
ATOM 676 C CA . ALA A 1 90 ? 12.268 -1.850 -8.651 1.00 57.69 90 ALA A CA 1
ATOM 677 C C . ALA A 1 90 ? 13.178 -1.075 -7.726 1.00 57.69 90 ALA A C 1
ATOM 679 O O . ALA A 1 90 ? 13.363 -1.470 -6.580 1.00 57.69 90 ALA A O 1
ATOM 680 N N . SER A 1 91 ? 13.833 -0.079 -8.318 1.00 61.44 91 SER A N 1
ATOM 681 C CA . SER A 1 91 ? 14.997 0.642 -7.816 1.00 61.44 91 SER A CA 1
ATOM 682 C C . SER A 1 91 ? 15.098 0.623 -6.289 1.00 61.44 91 SER A C 1
ATOM 684 O O . SER A 1 91 ? 14.111 0.932 -5.624 1.00 61.44 91 SER A O 1
ATOM 686 N N . GLN A 1 92 ? 16.275 0.330 -5.718 1.00 70.56 92 GLN A N 1
ATOM 687 C CA . GLN A 1 92 ? 16.528 0.482 -4.272 1.00 70.56 92 GLN A CA 1
ATOM 688 C C . GLN A 1 92 ? 15.972 1.814 -3.721 1.00 70.56 92 GLN A C 1
ATOM 690 O O . GLN A 1 92 ? 15.550 1.892 -2.572 1.00 70.56 92 GLN A O 1
ATOM 695 N N . GLU A 1 93 ? 15.887 2.845 -4.563 1.00 82.62 93 GLU A N 1
ATOM 696 C CA . GLU A 1 93 ? 15.218 4.115 -4.289 1.00 82.62 93 GLU A CA 1
ATOM 697 C C . GLU A 1 93 ? 13.741 3.966 -3.888 1.00 82.62 93 GLU A C 1
ATOM 699 O O . GLU A 1 93 ? 13.323 4.597 -2.928 1.00 82.62 93 GLU A O 1
ATOM 704 N N . SER A 1 94 ? 12.945 3.124 -4.556 1.00 84.50 94 SER A N 1
ATOM 705 C CA . SER A 1 94 ? 11.530 2.875 -4.226 1.00 84.50 94 SER A CA 1
ATOM 706 C C . SER A 1 94 ? 11.368 2.302 -2.821 1.00 84.50 94 SER A C 1
ATOM 708 O O . SER A 1 94 ? 10.433 2.670 -2.110 1.00 84.50 94 SER A O 1
ATOM 710 N N . PHE A 1 95 ? 12.302 1.445 -2.395 1.00 89.31 95 PHE A N 1
ATOM 711 C CA . PHE A 1 95 ? 12.368 0.959 -1.019 1.00 89.31 95 PHE A CA 1
ATOM 712 C C . PHE A 1 95 ? 12.618 2.118 -0.047 1.00 89.31 95 PHE A C 1
ATOM 714 O O . PHE A 1 95 ? 11.870 2.289 0.914 1.00 89.31 95 PHE A O 1
ATOM 721 N N . PHE A 1 96 ? 13.598 2.982 -0.325 1.00 91.00 96 PHE A N 1
ATOM 722 C CA . PHE A 1 96 ? 13.859 4.156 0.513 1.00 91.00 96 PHE A CA 1
ATOM 723 C C . PHE A 1 96 ? 12.693 5.154 0.529 1.00 91.00 96 PHE A C 1
ATOM 725 O O . PHE A 1 96 ? 12.339 5.654 1.596 1.00 91.00 96 PHE A O 1
ATOM 732 N N . PHE A 1 97 ? 12.050 5.415 -0.610 1.00 92.88 97 PHE A N 1
ATOM 733 C CA . PHE A 1 97 ? 10.890 6.301 -0.699 1.00 92.88 97 PHE A CA 1
ATOM 734 C C . PHE A 1 97 ? 9.681 5.745 0.046 1.00 92.88 97 PHE A C 1
ATOM 736 O O . PHE A 1 97 ? 8.967 6.508 0.694 1.00 92.88 97 PHE A O 1
ATOM 743 N N . PHE A 1 98 ? 9.477 4.427 0.026 1.00 94.12 98 PHE A N 1
ATOM 744 C CA . PHE A 1 98 ? 8.450 3.782 0.834 1.00 94.12 98 PHE A CA 1
ATOM 745 C C . PHE A 1 98 ? 8.672 4.045 2.331 1.00 94.12 98 PHE A C 1
ATOM 747 O O . PHE A 1 98 ? 7.780 4.571 2.997 1.00 94.12 98 PHE A O 1
ATOM 754 N N . PHE A 1 99 ? 9.875 3.785 2.855 1.00 94.06 99 PHE A N 1
ATOM 755 C CA . PHE A 1 99 ? 10.190 4.075 4.260 1.00 94.06 99 PHE A CA 1
ATOM 756 C C . PHE A 1 99 ? 10.141 5.570 4.586 1.00 94.06 99 PHE A C 1
ATOM 758 O O . PHE A 1 99 ? 9.687 5.951 5.665 1.00 94.06 99 PHE A O 1
ATOM 765 N N . PHE A 1 100 ? 10.542 6.432 3.651 1.00 94.94 100 PHE A N 1
ATOM 766 C CA . PHE A 1 100 ? 10.383 7.875 3.792 1.00 94.94 100 PHE A CA 1
ATOM 767 C C . PHE A 1 100 ? 8.907 8.264 3.960 1.00 94.94 100 PHE A C 1
ATOM 769 O O . PHE A 1 100 ? 8.575 9.032 4.862 1.00 94.94 100 PHE A O 1
ATOM 776 N N . VAL A 1 101 ? 8.003 7.680 3.166 1.00 95.38 101 VAL A N 1
ATOM 777 C CA . VAL A 1 101 ? 6.554 7.882 3.306 1.00 95.38 101 VAL A CA 1
ATOM 778 C C . VAL A 1 101 ? 6.032 7.346 4.643 1.00 95.38 101 VAL A C 1
ATOM 780 O O . VAL A 1 101 ? 5.187 8.003 5.246 1.00 95.38 101 VAL A O 1
ATOM 783 N N . LEU A 1 102 ? 6.550 6.227 5.164 1.00 94.44 102 LEU A N 1
ATOM 784 C CA . LEU A 1 102 ? 6.188 5.739 6.506 1.00 94.44 102 LEU A CA 1
ATOM 785 C C . LEU A 1 102 ? 6.587 6.727 7.610 1.00 94.44 102 LEU A C 1
ATOM 787 O O . LEU A 1 102 ? 5.789 7.038 8.496 1.00 94.44 102 LEU A O 1
ATOM 791 N N . ILE A 1 103 ? 7.806 7.266 7.540 1.00 94.19 103 ILE A N 1
ATOM 792 C CA . ILE A 1 103 ? 8.289 8.285 8.484 1.00 94.19 103 ILE A CA 1
ATOM 793 C C . ILE A 1 103 ? 7.436 9.554 8.370 1.00 94.19 103 ILE A C 1
ATOM 795 O O . ILE A 1 103 ? 7.052 10.149 9.379 1.00 94.19 103 ILE A O 1
ATOM 799 N N . MET A 1 104 ? 7.091 9.953 7.146 1.00 93.88 104 MET A N 1
ATOM 800 C CA . MET A 1 104 ? 6.208 11.085 6.890 1.00 93.88 104 MET A CA 1
ATOM 801 C C . MET A 1 104 ? 4.803 10.844 7.455 1.00 93.88 104 MET A C 1
ATOM 803 O O . MET A 1 104 ? 4.252 11.744 8.082 1.00 93.88 104 MET A O 1
ATOM 807 N N . ALA A 1 105 ? 4.249 9.636 7.320 1.00 91.81 105 ALA A N 1
ATOM 808 C CA . ALA A 1 105 ? 2.959 9.266 7.899 1.00 91.81 105 ALA A CA 1
ATOM 809 C C . ALA A 1 105 ? 2.960 9.414 9.425 1.00 91.81 105 ALA A C 1
ATOM 811 O O . ALA A 1 105 ? 1.992 9.920 9.994 1.00 91.81 105 ALA A O 1
ATOM 812 N N . ALA A 1 106 ? 4.078 9.085 10.080 1.00 88.94 106 ALA A N 1
ATOM 813 C CA . ALA A 1 106 ? 4.242 9.290 11.515 1.00 88.94 106 ALA A CA 1
ATOM 814 C C . ALA A 1 106 ? 4.269 10.779 11.919 1.00 88.94 106 ALA A C 1
ATOM 816 O O . ALA A 1 106 ? 3.829 11.120 13.017 1.00 88.94 106 ALA A O 1
ATOM 817 N N . LYS A 1 107 ? 4.740 11.683 11.048 1.00 89.25 107 LYS A N 1
ATOM 818 C CA . LYS A 1 107 ? 4.933 13.114 11.361 1.00 89.25 107 LYS A CA 1
ATOM 819 C C . LYS A 1 107 ? 3.822 14.048 10.877 1.00 89.25 107 LYS A C 1
ATOM 821 O O . LYS A 1 107 ? 3.505 15.006 11.568 1.00 89.25 107 LYS A O 1
ATOM 826 N N . VAL A 1 108 ? 3.259 13.817 9.695 1.00 89.00 108 VAL A N 1
ATOM 827 C CA . VAL A 1 108 ? 2.327 14.749 9.038 1.00 89.00 108 VAL A CA 1
ATOM 828 C C . VAL A 1 108 ? 0.917 14.529 9.546 1.00 89.00 108 VAL A C 1
ATOM 830 O O . VAL A 1 108 ? 0.339 13.500 9.224 1.00 89.00 108 VAL A O 1
ATOM 833 N N . GLU A 1 109 ? 0.345 15.502 10.260 1.00 88.12 109 GLU A N 1
ATOM 834 C CA . GLU A 1 109 ? -0.942 15.390 10.973 1.00 88.12 109 GLU A CA 1
ATOM 835 C C . GLU A 1 109 ? -2.192 15.292 10.083 1.00 88.12 109 GLU A C 1
ATOM 837 O O . GLU A 1 109 ? -3.212 14.760 10.515 1.00 88.12 109 GLU A O 1
ATOM 842 N N . ASN A 1 110 ? -2.104 15.720 8.822 1.00 89.62 110 ASN A N 1
ATOM 843 C CA . ASN A 1 110 ? -3.230 15.787 7.892 1.00 89.62 110 ASN A CA 1
ATOM 844 C C . ASN A 1 110 ? -3.111 14.736 6.773 1.00 89.62 110 ASN A C 1
ATOM 846 O O . ASN A 1 110 ? -2.117 14.712 6.045 1.00 89.62 110 ASN A O 1
ATOM 850 N N . LEU A 1 111 ? -4.146 13.904 6.601 1.00 90.56 111 LEU A N 1
ATOM 851 C CA . LEU A 1 111 ? -4.171 12.834 5.596 1.00 90.56 111 LEU A CA 1
ATOM 852 C C . LEU A 1 111 ? -4.074 13.368 4.162 1.00 90.56 111 LEU A C 1
ATOM 854 O O . LEU A 1 111 ? -3.393 12.770 3.333 1.00 90.56 111 LEU A O 1
ATOM 858 N N . THR A 1 112 ? -4.716 14.501 3.870 1.00 92.12 112 THR A N 1
ATOM 859 C CA . THR A 1 112 ? -4.674 15.140 2.549 1.00 92.12 112 THR A CA 1
ATOM 860 C C . THR A 1 112 ? -3.266 15.627 2.238 1.00 92.12 112 THR A C 1
ATOM 862 O O . THR A 1 112 ? -2.739 15.339 1.166 1.00 92.12 112 THR A O 1
ATOM 865 N N . THR A 1 113 ? -2.622 16.304 3.193 1.00 93.38 113 THR A N 1
ATOM 866 C CA . THR A 1 113 ? -1.228 16.746 3.052 1.00 93.38 113 THR A CA 1
ATOM 867 C C . THR A 1 113 ? -0.299 15.554 2.854 1.00 93.38 113 THR A C 1
ATOM 869 O O . THR A 1 113 ? 0.536 15.571 1.955 1.00 93.38 113 THR A O 1
ATOM 872 N N . LEU A 1 114 ? -0.483 14.488 3.636 1.00 94.56 114 LEU A N 1
ATOM 873 C CA . LEU A 1 114 ? 0.301 13.264 3.514 1.00 94.56 114 LEU A CA 1
ATOM 874 C C . LEU A 1 114 ? 0.133 12.608 2.137 1.00 94.56 114 LEU A C 1
ATOM 876 O O . LEU A 1 114 ? 1.127 12.239 1.518 1.00 94.56 114 LEU A O 1
ATOM 880 N N . GLY A 1 115 ? -1.100 12.498 1.638 1.00 94.69 115 GLY A N 1
ATOM 881 C CA . GLY A 1 115 ? -1.384 11.955 0.310 1.00 94.69 115 GLY A CA 1
ATOM 882 C C . GLY A 1 115 ? -0.738 12.779 -0.805 1.00 94.69 115 GLY A C 1
ATOM 883 O O . GLY A 1 115 ? -0.086 12.213 -1.680 1.00 94.69 115 GLY A O 1
ATOM 884 N N . ILE A 1 116 ? -0.845 14.113 -0.741 1.00 96.62 116 ILE A N 1
ATOM 885 C CA . ILE A 1 116 ? -0.204 15.022 -1.705 1.00 96.62 116 ILE A CA 1
ATOM 886 C C . ILE A 1 116 ? 1.316 14.846 -1.679 1.00 96.62 116 ILE A C 1
ATOM 888 O O . ILE A 1 116 ? 1.925 14.663 -2.730 1.00 96.62 116 ILE A O 1
ATOM 892 N N . CYS A 1 117 ? 1.935 14.856 -0.496 1.00 96.44 117 CYS A N 1
ATOM 893 C CA . CYS A 1 117 ? 3.380 14.694 -0.375 1.00 96.44 117 CYS A CA 1
ATOM 894 C C . CYS A 1 117 ? 3.843 13.310 -0.847 1.00 96.44 117 CYS A C 1
ATOM 896 O O . CYS A 1 117 ? 4.839 13.219 -1.556 1.00 96.44 117 CYS A O 1
ATOM 898 N N . ALA A 1 118 ? 3.118 12.236 -0.525 1.00 96.88 118 ALA A N 1
ATOM 899 C CA . ALA A 1 118 ? 3.470 10.889 -0.967 1.00 96.88 118 ALA A CA 1
ATOM 900 C C . ALA A 1 118 ? 3.345 10.733 -2.493 1.00 96.88 118 ALA A C 1
ATOM 902 O O . ALA A 1 118 ? 4.234 10.173 -3.135 1.00 96.88 118 ALA A O 1
ATOM 903 N N . GLY A 1 119 ? 2.290 11.300 -3.089 1.00 96.25 119 GLY A N 1
ATOM 904 C CA . GLY A 1 119 ? 2.142 11.383 -4.542 1.00 96.25 119 GLY A CA 1
ATOM 905 C C . GLY A 1 119 ? 3.253 12.211 -5.196 1.00 96.25 119 GLY A C 1
ATOM 906 O O . GLY A 1 119 ? 3.808 11.794 -6.210 1.00 96.25 119 GLY A O 1
ATOM 907 N N . ALA A 1 120 ? 3.639 13.336 -4.587 1.00 96.38 120 ALA A N 1
ATOM 908 C CA . ALA A 1 120 ? 4.739 14.174 -5.061 1.00 96.38 120 ALA A CA 1
ATOM 909 C C . ALA A 1 120 ? 6.094 13.451 -5.002 1.00 96.38 120 ALA A C 1
ATOM 911 O O . ALA A 1 120 ? 6.866 13.556 -5.950 1.00 96.38 120 ALA A O 1
ATOM 912 N N . VAL A 1 121 ? 6.368 12.671 -3.948 1.00 95.19 121 VAL A N 1
ATOM 913 C CA . VAL A 1 121 ? 7.571 11.820 -3.863 1.00 95.19 121 VAL A CA 1
ATOM 914 C C . VAL A 1 121 ? 7.573 10.786 -4.987 1.00 95.19 121 VAL A C 1
ATOM 916 O O . VAL A 1 121 ? 8.593 10.607 -5.647 1.00 95.19 121 VAL A O 1
ATOM 919 N N . GLY A 1 122 ? 6.435 10.143 -5.260 1.00 93.44 122 GLY A N 1
ATOM 920 C CA . GLY A 1 122 ? 6.342 9.196 -6.371 1.00 93.44 122 GLY A CA 1
ATOM 921 C C . GLY A 1 122 ? 6.520 9.849 -7.733 1.00 93.44 122 GLY A C 1
ATOM 922 O O . GLY A 1 122 ? 7.194 9.291 -8.596 1.00 93.44 122 GLY A O 1
ATOM 923 N N . PHE A 1 123 ? 5.988 11.056 -7.917 1.00 93.00 123 PHE A N 1
ATOM 924 C CA . PHE A 1 123 ? 6.166 11.807 -9.154 1.00 93.00 123 PHE A CA 1
ATOM 925 C C . PHE A 1 123 ? 7.618 12.259 -9.338 1.00 93.00 123 PHE A C 1
ATOM 927 O O . PHE A 1 123 ? 8.183 12.092 -10.415 1.00 93.00 123 PHE A O 1
ATOM 934 N N . ALA A 1 124 ? 8.263 12.744 -8.275 1.00 91.62 124 ALA A N 1
ATOM 935 C CA . ALA A 1 124 ? 9.684 13.071 -8.287 1.00 91.62 124 ALA A CA 1
ATOM 936 C C . ALA A 1 124 ? 10.546 11.834 -8.587 1.00 91.62 124 ALA A C 1
ATOM 938 O O . ALA A 1 124 ? 11.460 11.918 -9.401 1.00 91.62 124 ALA A O 1
ATOM 939 N N . SER A 1 125 ? 10.223 10.675 -8.000 1.00 89.31 125 SER A N 1
ATOM 940 C CA . SER A 1 125 ? 10.902 9.407 -8.299 1.00 89.31 125 SER A CA 1
ATOM 941 C C . SER A 1 125 ? 10.776 9.022 -9.774 1.00 89.31 125 SER A C 1
ATOM 943 O O . SER A 1 125 ? 11.756 8.597 -10.377 1.00 89.31 125 SER A O 1
ATOM 945 N N . PHE A 1 126 ? 9.593 9.200 -10.366 1.00 88.69 126 PHE A N 1
ATOM 946 C CA . PHE A 1 126 ? 9.377 8.965 -11.792 1.00 88.69 126 PHE A CA 1
ATOM 947 C C . PHE A 1 126 ? 10.228 9.897 -12.670 1.00 88.69 126 PHE A C 1
ATOM 949 O O . PHE A 1 126 ? 10.856 9.423 -13.613 1.00 88.69 126 PHE A O 1
ATOM 956 N N . LEU A 1 127 ? 10.289 11.194 -12.346 1.00 88.44 127 LEU A N 1
ATOM 957 C CA . LEU A 1 127 ? 11.092 12.167 -13.096 1.00 88.44 127 LEU A CA 1
ATOM 958 C C . LEU A 1 127 ? 12.601 11.902 -12.982 1.00 88.44 127 LEU A C 1
ATOM 960 O O . LEU A 1 127 ? 13.321 12.057 -13.962 1.00 88.44 127 LEU A O 1
ATOM 964 N N . LEU A 1 128 ? 13.076 11.492 -11.802 1.00 85.19 128 LEU A N 1
ATOM 965 C CA . LEU A 1 128 ? 14.491 11.184 -11.562 1.00 85.19 128 LEU A CA 1
ATOM 966 C C . LEU A 1 128 ? 14.948 9.883 -12.228 1.00 85.19 128 LEU A C 1
ATOM 968 O O . LEU A 1 128 ? 16.129 9.741 -12.523 1.00 85.19 128 LEU A O 1
ATOM 972 N N . ALA A 1 129 ? 14.030 8.947 -12.476 1.00 80.75 129 ALA A N 1
ATOM 973 C CA . ALA A 1 129 ? 14.348 7.667 -13.100 1.00 80.75 129 ALA A CA 1
ATOM 974 C C . ALA A 1 129 ? 14.697 7.767 -14.602 1.00 80.75 129 ALA A C 1
ATOM 976 O O . ALA A 1 129 ? 15.022 6.739 -15.189 1.00 80.75 129 ALA A O 1
ATOM 977 N N . ASP A 1 130 ? 14.583 8.959 -15.209 1.00 74.00 130 ASP A N 1
ATOM 978 C CA . ASP A 1 130 ? 14.800 9.257 -16.638 1.00 74.00 130 ASP A CA 1
ATOM 979 C C . ASP A 1 130 ? 14.334 8.132 -17.586 1.00 74.00 130 ASP A C 1
ATOM 981 O O . ASP A 1 130 ? 15.130 7.447 -18.239 1.00 74.00 130 ASP A O 1
ATOM 985 N N . PRO A 1 131 ? 13.024 7.830 -17.598 1.00 71.12 131 PRO A N 1
ATOM 986 C CA . PRO A 1 131 ? 12.570 6.576 -18.155 1.00 71.12 131 PRO A CA 1
ATOM 987 C C . PRO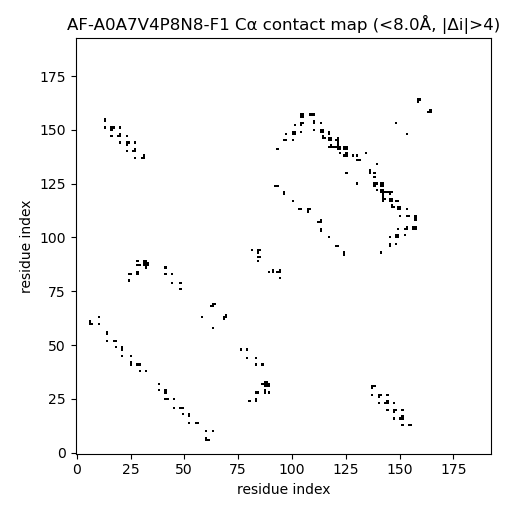 A 1 131 ? 12.565 6.579 -19.695 1.00 71.12 131 PRO A C 1
ATOM 989 O O . PRO A 1 131 ? 11.863 7.395 -20.302 1.00 71.12 131 PRO A O 1
ATOM 992 N N . PRO A 1 132 ? 13.175 5.571 -20.356 1.00 65.31 132 PRO A N 1
ATOM 993 C CA . PRO A 1 132 ? 13.243 5.489 -21.821 1.00 65.31 132 PRO A CA 1
ATOM 994 C C . PRO A 1 132 ? 11.876 5.292 -22.513 1.00 65.31 132 PRO A C 1
ATOM 996 O O . PRO A 1 132 ? 11.794 5.334 -23.736 1.00 65.31 132 PRO A O 1
ATOM 999 N N . GLY A 1 133 ? 10.796 5.076 -21.748 1.00 70.56 133 GLY A N 1
ATOM 1000 C CA . GLY A 1 133 ? 9.420 4.898 -22.235 1.00 70.56 133 GLY A CA 1
ATOM 1001 C C . GLY A 1 133 ? 8.466 6.065 -21.946 1.00 70.56 133 GLY A C 1
ATOM 1002 O O . GLY A 1 133 ? 7.264 5.933 -22.185 1.00 70.56 133 GLY A O 1
ATOM 1003 N N . GLY A 1 134 ? 8.959 7.183 -21.396 1.00 81.50 134 GLY A N 1
ATOM 1004 C CA . GLY A 1 134 ? 8.131 8.342 -21.047 1.00 81.50 134 GLY A CA 1
ATOM 1005 C C . GLY A 1 134 ? 6.938 7.966 -20.156 1.00 81.50 134 GLY A C 1
ATOM 1006 O O . GLY A 1 134 ? 7.095 7.298 -19.136 1.00 81.50 134 GLY A O 1
ATOM 1007 N N . TRP A 1 135 ? 5.725 8.353 -20.562 1.00 82.88 135 TRP A N 1
ATOM 1008 C CA . TRP A 1 135 ? 4.480 8.089 -19.822 1.00 82.88 135 TRP A CA 1
ATOM 1009 C C . TRP A 1 135 ? 4.044 6.617 -19.792 1.00 82.88 135 TRP A C 1
ATOM 1011 O O . TRP A 1 135 ? 3.233 6.248 -18.953 1.00 82.88 135 TRP A O 1
ATOM 1021 N N . ALA A 1 136 ? 4.572 5.765 -20.673 1.00 81.75 136 ALA A N 1
ATOM 1022 C CA . ALA A 1 136 ? 4.304 4.323 -20.646 1.00 81.75 136 ALA A CA 1
ATOM 1023 C C . ALA A 1 136 ? 5.319 3.557 -19.779 1.00 81.75 136 ALA A C 1
ATOM 1025 O O . ALA A 1 136 ? 5.344 2.326 -19.778 1.00 81.75 136 ALA A O 1
ATOM 1026 N N . SER A 1 137 ? 6.195 4.276 -19.074 1.00 84.19 137 SER A N 1
ATOM 1027 C CA . SER A 1 137 ? 7.251 3.663 -18.285 1.00 84.19 137 SER A CA 1
ATOM 1028 C C . SER A 1 137 ? 6.711 2.887 -17.082 1.00 84.19 137 SER A C 1
ATOM 1030 O O . SER A 1 137 ? 5.874 3.415 -16.343 1.00 84.19 137 SER A O 1
ATOM 1032 N N . PRO A 1 138 ? 7.290 1.706 -16.792 1.00 83.31 138 PRO A N 1
ATOM 1033 C CA . PRO A 1 138 ? 7.131 1.001 -15.524 1.00 83.31 138 PRO A CA 1
ATOM 1034 C C . PRO A 1 138 ? 7.228 1.890 -14.279 1.00 83.31 138 PRO A C 1
ATOM 1036 O O . PRO A 1 138 ? 6.431 1.751 -13.353 1.00 83.31 138 PRO A O 1
ATOM 1039 N N . ALA A 1 139 ? 8.142 2.867 -14.296 1.00 86.44 139 ALA A N 1
ATOM 1040 C CA . ALA A 1 139 ? 8.393 3.763 -13.171 1.00 86.44 139 ALA A CA 1
ATOM 1041 C C . ALA A 1 139 ? 7.188 4.651 -12.808 1.00 86.44 139 ALA A C 1
ATOM 1043 O O . ALA A 1 139 ? 7.119 5.157 -11.688 1.00 86.44 139 ALA A O 1
ATOM 1044 N N . LEU A 1 140 ? 6.215 4.835 -13.713 1.00 89.75 140 LEU A N 1
ATOM 1045 C CA . LEU A 1 140 ? 5.010 5.619 -13.427 1.00 89.75 140 LEU A CA 1
ATOM 1046 C C . LEU A 1 140 ? 4.173 4.979 -12.306 1.00 89.75 140 LEU A C 1
ATOM 1048 O O . LEU A 1 140 ? 3.517 5.690 -11.545 1.00 89.75 140 LEU A O 1
ATOM 1052 N N . MET A 1 141 ? 4.252 3.653 -12.141 1.00 91.19 141 MET A N 1
ATOM 1053 C CA . MET A 1 141 ? 3.550 2.916 -11.085 1.00 91.19 141 MET A CA 1
ATOM 1054 C C . MET A 1 141 ? 4.034 3.255 -9.67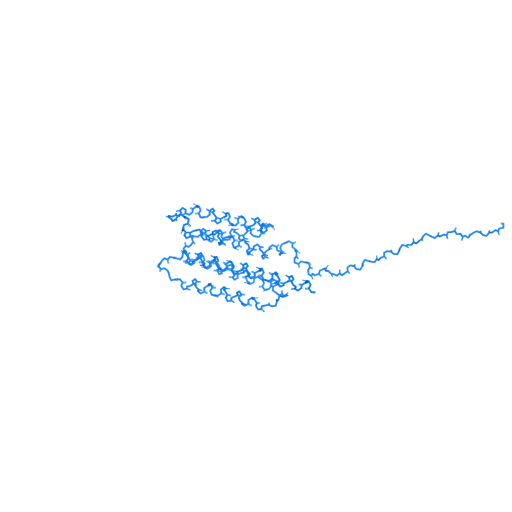1 1.00 91.19 141 MET A C 1
ATOM 1056 O O . MET A 1 141 ? 3.328 2.985 -8.697 1.00 91.19 141 MET A O 1
ATOM 1060 N N . ARG A 1 142 ? 5.188 3.916 -9.532 1.00 91.50 142 ARG A N 1
ATOM 1061 C CA . ARG A 1 142 ? 5.681 4.406 -8.238 1.00 91.50 142 ARG A CA 1
ATOM 1062 C C . ARG A 1 142 ? 4.776 5.493 -7.659 1.00 91.50 142 ARG A C 1
ATOM 1064 O O . ARG A 1 142 ? 4.634 5.570 -6.442 1.00 91.50 142 ARG A O 1
ATOM 1071 N N . VAL A 1 143 ? 4.117 6.286 -8.512 1.00 94.12 143 VAL A N 1
ATOM 1072 C CA . VAL A 1 143 ? 3.178 7.345 -8.101 1.00 94.12 143 VAL A CA 1
ATOM 1073 C C . VAL A 1 143 ? 1.968 6.770 -7.351 1.00 94.12 143 VAL A C 1
ATOM 1075 O O . VAL A 1 143 ? 1.802 7.107 -6.175 1.00 94.12 143 VAL A O 1
ATOM 1078 N N . PRO A 1 144 ? 1.134 5.890 -7.949 1.00 95.31 144 PRO A N 1
ATOM 1079 C CA . PRO A 1 144 ? 0.003 5.304 -7.237 1.00 95.31 144 PRO A CA 1
ATOM 1080 C C . PRO A 1 144 ? 0.445 4.430 -6.058 1.00 95.31 144 PRO A C 1
ATOM 1082 O O . PRO A 1 144 ? -0.254 4.402 -5.049 1.00 95.31 144 PRO A O 1
ATOM 1085 N N . PHE A 1 145 ? 1.605 3.768 -6.133 1.00 95.44 145 PHE A N 1
ATOM 1086 C CA . PHE A 1 145 ? 2.153 2.990 -5.018 1.00 95.44 145 PHE A CA 1
ATOM 1087 C C . PHE A 1 145 ? 2.475 3.849 -3.786 1.00 95.44 145 PHE A C 1
ATOM 1089 O O . PHE A 1 145 ? 2.007 3.549 -2.682 1.00 95.44 145 PHE A O 1
ATOM 1096 N N . LEU A 1 146 ? 3.239 4.932 -3.952 1.00 96.38 146 LEU A N 1
ATOM 1097 C CA . LEU A 1 146 ? 3.613 5.802 -2.835 1.00 96.38 146 LEU A CA 1
ATOM 1098 C C . LEU A 1 146 ? 2.403 6.569 -2.305 1.00 96.38 146 LEU A C 1
ATOM 1100 O O . LEU A 1 146 ? 2.241 6.677 -1.091 1.00 96.38 146 LEU A O 1
ATOM 1104 N N . PHE A 1 147 ? 1.499 7.005 -3.187 1.00 97.19 147 PHE A N 1
ATOM 1105 C CA . PHE A 1 147 ? 0.222 7.586 -2.782 1.00 97.19 147 PHE A CA 1
ATOM 1106 C C . PHE A 1 147 ? -0.606 6.616 -1.925 1.00 97.19 147 PHE A C 1
ATOM 1108 O O . PHE A 1 147 ? -1.010 6.974 -0.819 1.00 97.19 147 PHE A O 1
ATOM 1115 N N . ALA A 1 148 ? -0.817 5.379 -2.389 1.00 97.12 148 ALA A N 1
ATOM 1116 C CA . ALA A 1 148 ? -1.573 4.371 -1.645 1.00 97.12 148 ALA A CA 1
ATOM 1117 C C . ALA A 1 148 ? -0.911 4.039 -0.300 1.00 97.12 148 ALA A C 1
ATOM 1119 O O . ALA A 1 148 ? -1.606 3.902 0.706 1.00 97.12 148 ALA A O 1
ATOM 1120 N N . SER A 1 149 ? 0.425 3.980 -0.263 1.00 96.06 149 SER A N 1
ATOM 1121 C CA . SER A 1 149 ? 1.193 3.800 0.974 1.00 96.06 149 SER A CA 1
ATOM 1122 C C . SER A 1 149 ? 0.933 4.947 1.952 1.00 96.06 149 SER A C 1
ATOM 1124 O O . SER A 1 149 ? 0.569 4.711 3.102 1.00 96.06 149 SER A O 1
ATOM 1126 N N . GLY A 1 150 ? 1.036 6.196 1.490 1.00 96.19 150 GLY A N 1
ATOM 1127 C CA . GLY A 1 150 ? 0.763 7.376 2.309 1.00 96.19 150 GLY A CA 1
ATOM 1128 C C . GLY A 1 150 ? -0.668 7.399 2.844 1.00 96.19 150 GLY A C 1
ATOM 1129 O O . GLY A 1 150 ? -0.874 7.621 4.034 1.00 96.19 150 GLY A O 1
ATOM 1130 N N . VAL A 1 151 ? -1.659 7.106 1.999 1.00 95.94 151 VAL A N 1
ATOM 1131 C CA . VAL A 1 151 ? -3.071 7.066 2.406 1.00 95.94 151 VAL A CA 1
ATOM 1132 C C . VAL A 1 151 ? -3.332 5.952 3.419 1.00 95.94 151 VAL A C 1
ATOM 1134 O O . VAL A 1 151 ? -3.971 6.209 4.436 1.00 95.94 151 VAL A O 1
ATOM 1137 N N . PHE A 1 152 ? -2.839 4.734 3.185 1.00 95.69 152 PHE A N 1
ATOM 1138 C CA . PHE A 1 152 ? -3.066 3.607 4.090 1.00 95.69 152 PHE A CA 1
ATOM 1139 C C . PHE A 1 152 ? -2.376 3.810 5.440 1.00 95.69 152 PHE A C 1
ATOM 1141 O O . PHE A 1 152 ? -3.048 3.830 6.470 1.00 95.69 152 PHE A O 1
ATOM 1148 N N . PHE A 1 153 ? -1.056 4.015 5.455 1.00 93.69 153 PHE A N 1
ATOM 1149 C CA . PHE A 1 153 ? -0.316 4.180 6.708 1.00 93.69 153 PHE A CA 1
ATOM 1150 C C . PHE A 1 153 ? -0.714 5.464 7.435 1.00 93.69 153 PHE A C 1
ATOM 1152 O O . PHE A 1 153 ? -0.821 5.466 8.658 1.00 93.69 153 PHE A O 1
ATOM 1159 N N . GLY A 1 154 ? -1.037 6.527 6.695 1.00 92.44 154 GLY A N 1
ATOM 1160 C CA . GLY A 1 154 ? -1.663 7.719 7.248 1.00 92.44 154 GLY A CA 1
ATOM 1161 C C . GLY A 1 154 ? -2.965 7.400 7.963 1.00 92.44 154 GLY A C 1
ATOM 1162 O O . GLY A 1 154 ? -3.099 7.681 9.147 1.00 92.44 154 GLY A O 1
ATOM 1163 N N . TYR A 1 155 ? -3.917 6.778 7.270 1.00 91.62 155 TYR A N 1
ATOM 1164 C CA . TYR A 1 155 ? -5.230 6.460 7.829 1.00 91.62 155 TYR A CA 1
ATOM 1165 C C . TYR A 1 155 ? -5.154 5.644 9.127 1.00 91.62 155 TYR A C 1
ATOM 1167 O O . TYR A 1 155 ? -5.971 5.838 10.028 1.00 91.62 155 TYR A O 1
ATOM 1175 N N . VAL A 1 156 ? -4.174 4.745 9.234 1.00 88.44 156 VAL A N 1
ATOM 1176 C CA . VAL A 1 156 ? -4.004 3.901 10.420 1.00 88.44 156 VAL A CA 1
ATOM 1177 C C . VAL A 1 156 ? -3.322 4.647 11.567 1.00 88.44 156 VAL A C 1
ATOM 1179 O O . VAL A 1 156 ? -3.797 4.574 12.696 1.00 88.44 156 VAL A O 1
ATOM 1182 N N . VAL A 1 157 ? -2.257 5.401 11.285 1.00 85.81 157 VAL A N 1
ATOM 1183 C CA . VAL A 1 157 ? -1.440 6.067 12.314 1.00 85.81 157 VAL A CA 1
ATOM 1184 C C . VAL A 1 157 ? -2.071 7.375 12.809 1.00 85.81 157 VAL A C 1
ATOM 1186 O O . VAL A 1 157 ? -1.906 7.733 13.974 1.00 85.81 157 VAL A O 1
ATOM 1189 N N . LEU A 1 158 ? -2.820 8.094 11.960 1.00 79.75 158 LEU A N 1
ATOM 1190 C CA . LEU A 1 158 ? -3.436 9.390 12.290 1.00 79.75 158 LEU A CA 1
ATOM 1191 C C . LEU A 1 158 ? -4.252 9.359 13.598 1.00 79.75 158 LEU A C 1
ATOM 1193 O O . LEU A 1 158 ? -3.980 10.186 14.470 1.00 79.75 158 LEU A O 1
ATOM 1197 N N . PRO A 1 159 ? -5.222 8.439 13.769 1.00 76.12 159 PRO A N 1
ATOM 1198 C CA . PRO A 1 159 ? -6.081 8.426 14.951 1.00 76.12 159 PRO A CA 1
ATOM 1199 C C . PRO A 1 159 ? -5.365 7.979 16.234 1.00 76.12 159 PRO A C 1
ATOM 1201 O O . PRO A 1 159 ? -5.804 8.336 17.327 1.00 76.12 159 PRO A O 1
ATOM 1204 N N . GLU A 1 160 ? -4.286 7.192 16.121 1.00 72.69 160 GLU A N 1
ATOM 1205 C CA . GLU A 1 160 ? -3.473 6.751 17.268 1.00 72.69 160 GLU A CA 1
ATOM 1206 C C . GLU A 1 160 ? -2.756 7.927 17.933 1.00 72.69 160 GLU A C 1
ATOM 1208 O O . GLU A 1 160 ? -2.693 8.005 19.158 1.00 72.69 160 GLU A O 1
ATOM 1213 N N . ARG A 1 161 ? -2.256 8.873 17.133 1.00 67.62 161 ARG A N 1
ATOM 1214 C CA . ARG A 1 161 ? -1.485 10.020 17.636 1.00 67.62 161 ARG A CA 1
ATOM 1215 C C . ARG A 1 161 ? -2.332 11.217 18.057 1.00 67.62 161 ARG A C 1
ATOM 1217 O O . ARG A 1 161 ? -1.946 11.917 18.985 1.00 67.62 161 ARG A O 1
ATOM 1224 N N . THR A 1 162 ? -3.462 11.475 17.393 1.00 67.38 162 THR A N 1
ATOM 1225 C CA . THR A 1 162 ? -4.325 12.624 17.723 1.00 67.38 162 THR A CA 1
ATOM 1226 C C . THR A 1 162 ? -5.184 12.358 18.956 1.00 67.38 162 THR A C 1
ATOM 1228 O O . THR A 1 162 ? -5.885 13.251 19.421 1.00 67.38 162 THR A O 1
ATOM 1231 N N . GLY A 1 163 ? -5.145 11.136 19.502 1.00 57.12 163 GLY A N 1
ATOM 1232 C CA . GLY A 1 163 ? -5.936 10.755 20.668 1.00 57.12 163 GLY A CA 1
ATOM 1233 C C . GLY A 1 163 ? -7.433 10.627 20.375 1.00 57.12 163 GLY A C 1
ATOM 1234 O O . GLY A 1 163 ? -8.208 10.394 21.300 1.00 57.12 163 GLY A O 1
ATOM 1235 N N . GLU A 1 164 ? -7.864 10.703 19.110 1.00 56.38 164 GLU A N 1
ATOM 1236 C CA . GLU A 1 164 ? -9.277 10.535 18.733 1.00 56.38 164 GLU A CA 1
ATOM 1237 C C . GLU A 1 164 ? -9.821 9.134 19.066 1.00 56.38 164 GLU A C 1
ATOM 1239 O O . GLU A 1 164 ? -11.032 8.939 19.182 1.00 56.38 164 GLU A O 1
ATOM 1244 N N . MET A 1 165 ? -8.948 8.154 19.326 1.00 49.53 165 MET A N 1
ATOM 1245 C CA . MET A 1 165 ? -9.363 6.843 19.838 1.00 49.53 165 MET A CA 1
ATOM 1246 C C . MET A 1 165 ? -9.831 6.852 21.308 1.00 49.53 165 MET A C 1
ATOM 1248 O O . MET A 1 165 ? -10.453 5.886 21.752 1.00 49.53 165 MET A O 1
ATOM 1252 N N . ILE A 1 166 ? -9.639 7.953 22.049 1.00 43.78 166 ILE A N 1
ATOM 1253 C CA . ILE A 1 166 ? -10.133 8.132 23.430 1.00 43.78 166 ILE A CA 1
ATOM 1254 C C . ILE A 1 166 ? -11.623 8.545 23.457 1.00 43.78 166 ILE A C 1
ATOM 1256 O O . ILE A 1 166 ? -12.260 8.537 24.506 1.00 43.78 166 ILE A O 1
ATOM 1260 N N . GLY A 1 167 ? -12.266 8.771 22.304 1.00 40.91 167 GLY A N 1
ATOM 1261 C CA . GLY A 1 167 ? -13.716 9.013 22.237 1.00 40.91 167 GLY A CA 1
ATOM 1262 C C . GLY A 1 167 ? -14.593 7.822 22.666 1.00 40.91 167 GLY A C 1
ATOM 1263 O O . GLY A 1 167 ? -15.805 7.965 22.816 1.00 40.91 167 GLY A O 1
ATOM 1264 N N . PHE A 1 168 ? -14.012 6.634 22.876 1.00 44.97 168 PHE A N 1
ATOM 1265 C CA . PHE A 1 168 ? -14.759 5.426 23.242 1.00 44.97 168 PHE A CA 1
ATOM 1266 C C . PHE A 1 168 ? -14.780 5.123 24.752 1.00 44.97 168 PHE A C 1
ATOM 1268 O O . PHE A 1 168 ? -15.601 4.302 25.172 1.00 44.97 168 PHE A O 1
ATOM 1275 N N . ARG A 1 169 ? -13.921 5.760 25.567 1.00 47.50 169 ARG A N 1
ATOM 1276 C CA . ARG A 1 169 ? -13.741 5.399 26.988 1.00 47.50 169 ARG A CA 1
ATOM 1277 C C . ARG A 1 169 ? -14.350 6.391 27.990 1.00 47.50 169 ARG A C 1
ATOM 1279 O O . ARG A 1 169 ? -14.827 5.936 29.022 1.00 47.50 169 ARG A O 1
ATOM 1286 N N . ASP A 1 170 ? -14.482 7.676 27.643 1.00 44.09 170 ASP A N 1
ATOM 1287 C CA . ASP A 1 170 ? -14.882 8.727 28.603 1.00 44.09 170 ASP A CA 1
ATOM 1288 C C . ASP A 1 170 ? -16.174 9.487 28.254 1.00 44.09 170 ASP A C 1
ATOM 1290 O O . ASP A 1 170 ? -16.321 10.671 28.542 1.00 44.09 170 ASP A O 1
ATOM 1294 N N . ALA A 1 171 ? -17.178 8.802 27.705 1.00 47.56 171 ALA A N 1
ATOM 1295 C CA . ALA A 1 171 ? -18.556 9.304 27.731 1.00 47.56 171 ALA A CA 1
ATOM 1296 C C . ALA A 1 171 ? -19.320 8.718 28.931 1.00 47.56 171 ALA A C 1
ATOM 1298 O O . ALA A 1 171 ? -20.415 8.174 28.786 1.00 47.56 171 ALA A O 1
ATOM 1299 N N . SER A 1 172 ? -18.738 8.807 30.131 1.00 43.03 172 SER A N 1
ATOM 1300 C CA . SER A 1 172 ? -19.568 8.758 31.336 1.00 43.03 172 SER A CA 1
ATOM 1301 C C . SER A 1 172 ? -20.447 10.008 31.310 1.00 43.03 172 SER A C 1
ATOM 1303 O O . SER A 1 172 ? -19.908 11.103 31.124 1.00 43.03 172 SER A O 1
ATOM 1305 N N . PRO A 1 173 ? -21.780 9.902 31.452 1.00 43.56 173 PRO A N 1
ATOM 1306 C CA . PRO A 1 173 ? -22.615 11.084 31.514 1.00 43.56 173 PRO A CA 1
ATOM 1307 C C . PRO A 1 173 ? -22.162 11.873 32.737 1.00 43.56 173 PRO A C 1
ATOM 1309 O O . PRO A 1 173 ? -22.327 11.429 33.873 1.00 43.56 173 PRO A O 1
ATOM 1312 N N . VAL A 1 174 ? -21.549 13.034 32.507 1.00 55.47 174 VAL A N 1
ATOM 1313 C CA . VAL A 1 174 ? -21.321 14.016 33.559 1.00 55.47 174 VAL A CA 1
ATOM 1314 C C . VAL A 1 174 ? -22.709 14.392 34.061 1.00 55.47 174 VAL A C 1
ATOM 1316 O O . VAL A 1 174 ? -23.412 15.200 33.454 1.00 55.47 174 VAL A O 1
ATOM 1319 N N . VAL A 1 175 ? -23.134 13.749 35.150 1.00 54.84 175 VAL A N 1
ATOM 1320 C CA . VAL A 1 175 ? -24.299 14.142 35.937 1.00 54.84 175 VAL A CA 1
ATOM 1321 C C . VAL A 1 175 ? -23.962 15.525 36.471 1.00 54.84 175 VAL A C 1
ATOM 1323 O O . VAL A 1 175 ? -23.318 15.691 37.507 1.00 54.84 175 VAL A O 1
ATOM 1326 N N . ARG A 1 176 ? -24.327 16.543 35.693 1.00 47.06 176 ARG A N 1
ATOM 1327 C CA . ARG A 1 176 ? -24.207 17.943 36.065 1.00 47.06 176 ARG A CA 1
ATOM 1328 C C . ARG A 1 176 ? -25.146 18.128 37.249 1.00 47.06 176 ARG A C 1
ATOM 1330 O O . ARG A 1 176 ? -26.350 18.273 37.063 1.00 47.06 176 ARG A O 1
ATOM 1337 N N . LYS A 1 177 ? -24.605 18.043 38.470 1.00 50.88 177 LYS A N 1
ATOM 1338 C CA . LYS A 1 177 ? -25.322 18.363 39.707 1.00 50.88 177 LYS A CA 1
ATOM 1339 C C . LYS A 1 177 ? -25.892 19.766 39.525 1.00 50.88 177 LYS A C 1
ATOM 1341 O O . LYS A 1 177 ? -25.156 20.751 39.540 1.00 50.88 177 LYS A O 1
ATOM 1346 N N . GLN A 1 178 ? -27.189 19.829 39.250 1.00 50.81 178 GLN A N 1
ATOM 1347 C CA . GLN A 1 178 ? -27.933 21.059 39.073 1.00 50.81 178 GLN A CA 1
ATOM 1348 C C . GLN A 1 178 ? -27.828 21.810 40.399 1.00 50.81 178 GLN A C 1
ATOM 1350 O O . GLN A 1 178 ? -28.349 21.367 41.422 1.00 50.81 178 GLN A O 1
ATOM 1355 N N . GLY A 1 179 ? -27.031 22.878 40.401 1.00 47.03 179 GLY A N 1
ATOM 1356 C CA . GLY A 1 179 ? -26.834 23.720 41.567 1.00 47.03 179 GLY A CA 1
ATOM 1357 C C . GLY A 1 179 ? -28.189 24.228 42.037 1.00 47.03 179 GLY A C 1
ATOM 1358 O O . GLY A 1 179 ? -28.867 24.955 41.317 1.00 47.03 179 GLY A O 1
ATOM 1359 N N . SER A 1 180 ? -28.583 23.804 43.235 1.00 51.03 180 SER A N 1
ATOM 1360 C CA . SER A 1 180 ? -29.730 24.331 43.961 1.00 51.03 180 SER A CA 1
ATOM 1361 C C . SER A 1 180 ? -29.555 25.840 44.114 1.00 51.03 180 SER A C 1
ATOM 1363 O O . SER A 1 180 ? -28.779 26.298 44.954 1.00 51.03 180 SER A O 1
ATOM 1365 N N . ILE A 1 181 ? -30.278 26.615 43.307 1.00 55.91 181 ILE A N 1
ATOM 1366 C CA . ILE A 1 181 ? -30.417 28.059 43.478 1.00 55.91 181 ILE A CA 1
ATOM 1367 C C . ILE A 1 181 ? -31.115 28.274 44.827 1.00 55.91 181 ILE A C 1
ATOM 1369 O O . ILE A 1 181 ? -32.318 28.060 44.963 1.00 55.91 181 ILE A O 1
ATOM 1373 N N . LYS A 1 182 ? -30.346 28.653 45.854 1.00 50.00 182 LYS A N 1
ATOM 1374 C CA . LYS A 1 182 ? -30.885 29.168 47.118 1.00 50.00 182 LYS A CA 1
ATOM 1375 C C . LYS A 1 182 ? -31.606 30.480 46.801 1.00 50.00 182 LYS A C 1
ATOM 1377 O O . LYS A 1 182 ? -30.961 31.483 46.509 1.00 50.00 182 LYS A O 1
ATOM 1382 N N . GLY A 1 183 ? -32.936 30.448 46.825 1.00 56.69 183 GLY A N 1
ATOM 1383 C CA . GLY A 1 183 ? -33.769 31.642 46.704 1.00 56.69 183 GLY A CA 1
ATOM 1384 C C . GLY A 1 183 ? -33.528 32.630 47.858 1.00 56.69 183 GLY A C 1
ATOM 1385 O O . GLY A 1 183 ? -33.113 32.217 48.947 1.00 56.69 183 GLY A O 1
ATOM 1386 N N . PRO A 1 184 ? -33.770 33.934 47.643 1.00 53.97 184 PRO A N 1
ATOM 1387 C CA . PRO A 1 184 ? -33.548 34.958 48.654 1.00 53.97 184 PRO A CA 1
ATOM 1388 C C . PRO A 1 184 ? -34.508 34.773 49.835 1.00 53.97 184 PRO A C 1
ATOM 1390 O O . PRO A 1 184 ? -35.730 34.736 49.682 1.00 53.97 184 PRO A O 1
ATOM 1393 N N . ARG A 1 185 ? -33.927 34.658 51.031 1.00 58.53 185 ARG A N 1
ATOM 1394 C CA . ARG A 1 185 ? -34.628 34.570 52.313 1.00 58.53 185 ARG A CA 1
ATOM 1395 C C . ARG A 1 185 ? -35.302 35.920 52.580 1.00 58.53 185 ARG A C 1
ATOM 1397 O O . ARG A 1 185 ? -34.628 36.877 52.948 1.00 58.53 185 ARG A O 1
ATOM 1404 N N . ARG A 1 186 ? -36.616 36.014 52.347 1.00 54.09 186 ARG A N 1
ATOM 1405 C CA . ARG A 1 186 ? -37.422 37.169 52.769 1.00 54.09 186 ARG A CA 1
ATOM 1406 C C . ARG A 1 186 ? -37.374 37.258 54.292 1.00 54.09 186 ARG A C 1
ATOM 1408 O O . ARG A 1 186 ? -37.771 36.322 54.978 1.00 54.09 186 ARG A O 1
ATOM 1415 N N . MET A 1 187 ? -36.855 38.372 54.786 1.00 54.09 187 MET A N 1
ATOM 1416 C CA . MET A 1 187 ? -36.798 38.723 56.197 1.00 54.09 187 MET A CA 1
ATOM 1417 C C . MET A 1 187 ? -37.990 39.645 56.467 1.00 54.09 187 MET A C 1
ATOM 1419 O O . MET A 1 187 ? -37.872 40.858 56.370 1.00 54.09 187 MET A O 1
ATOM 1423 N N . ASN A 1 188 ? -39.154 39.048 56.708 1.00 55.28 188 ASN A N 1
ATOM 1424 C CA . ASN A 1 188 ? -40.27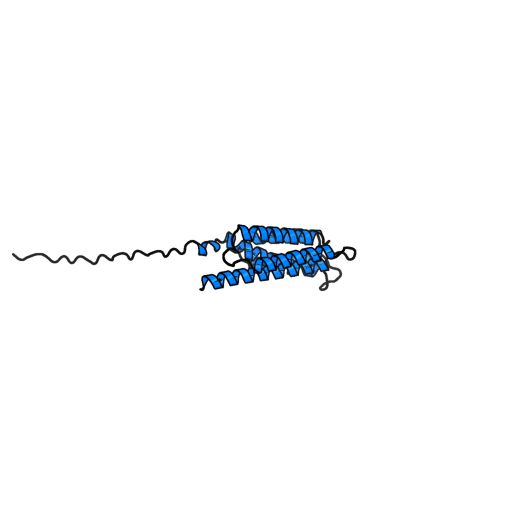9 39.720 57.345 1.00 55.28 188 ASN A CA 1
ATOM 1425 C C . ASN A 1 188 ? -40.501 38.967 58.643 1.00 55.28 188 ASN A C 1
ATOM 1427 O O . ASN A 1 188 ? -40.896 37.816 58.557 1.00 55.28 188 ASN A O 1
ATOM 1431 N N . ASP A 1 189 ? -40.174 39.601 59.767 1.00 53.72 189 ASP A N 1
ATOM 1432 C CA . ASP A 1 189 ? -40.787 39.397 61.081 1.00 53.72 189 ASP A CA 1
ATOM 1433 C C . ASP A 1 189 ? -40.2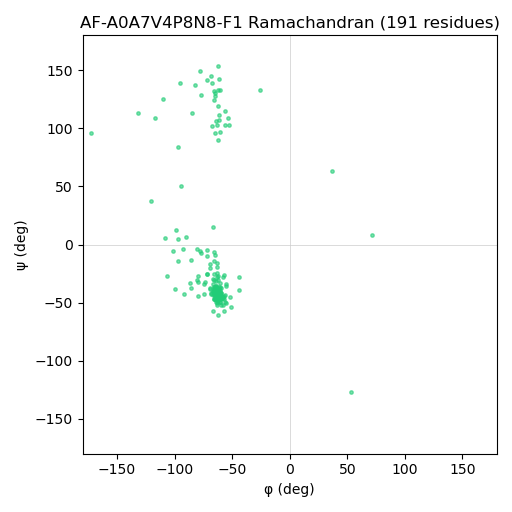23 40.475 62.019 1.00 53.72 189 ASP A C 1
ATOM 1435 O O . ASP A 1 189 ? -39.134 40.346 62.575 1.00 53.72 189 ASP A O 1
ATOM 1439 N N . ALA A 1 190 ? -40.963 41.572 62.164 1.00 59.16 190 ALA A N 1
ATOM 1440 C CA . ALA A 1 190 ? -40.870 42.446 63.326 1.00 59.16 190 ALA A CA 1
ATOM 1441 C C . ALA A 1 190 ? -42.309 42.695 63.806 1.00 59.16 190 ALA A C 1
ATOM 1443 O O . ALA A 1 190 ? -43.096 43.276 63.052 1.00 59.16 190 ALA A O 1
ATOM 1444 N N . PRO A 1 191 ? -42.695 4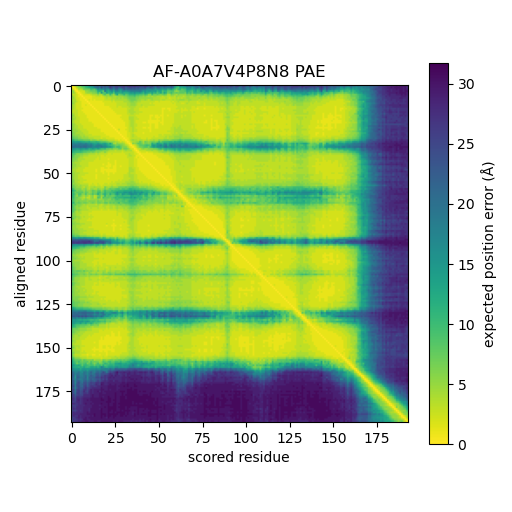2.204 64.996 1.00 59.06 191 PRO A N 1
ATOM 1445 C CA . PRO A 1 191 ? -44.002 42.481 65.562 1.00 59.06 191 PRO A CA 1
ATOM 1446 C C . PRO A 1 191 ? -44.048 43.883 66.173 1.00 59.06 191 PRO A C 1
ATOM 1448 O O . PRO A 1 191 ? -43.055 44.408 66.675 1.00 59.06 191 PRO A O 1
ATOM 1451 N N . ALA A 1 192 ? -45.243 44.459 66.114 1.00 53.28 192 ALA A N 1
ATOM 1452 C CA . ALA A 1 192 ? -45.625 45.687 66.782 1.00 53.28 192 ALA A CA 1
ATOM 1453 C C . ALA A 1 192 ? -45.528 45.555 68.308 1.00 53.28 192 ALA A C 1
ATOM 1455 O O . ALA A 1 192 ? -46.071 44.596 68.852 1.00 53.28 192 ALA A O 1
ATOM 1456 N N . THR A 1 193 ? -44.906 46.548 68.950 1.00 60.44 193 THR A N 1
ATOM 1457 C CA . THR A 1 193 ? -45.401 47.312 70.116 1.00 60.44 193 THR A CA 1
ATOM 1458 C C . THR A 1 193 ? -44.472 48.487 70.361 1.00 60.44 193 THR A C 1
ATOM 1460 O O . THR A 1 193 ? -43.250 48.228 70.454 1.00 60.44 193 THR A O 1
#

Solvent-accessible surface area (backbone atoms only — not comparable to full-atom values): 10936 Å² total; per-residue (Å²): 111,71,74,58,56,52,38,46,50,53,50,49,52,52,53,52,35,50,50,48,30,52,51,27,50,42,52,33,34,68,58,34,41,51,93,90,53,79,62,60,67,56,53,50,52,47,51,52,51,50,51,52,52,54,56,57,68,72,52,60,60,85,58,52,80,36,67,85,50,41,50,58,50,54,52,49,51,51,51,51,52,49,50,43,41,69,74,13,75,41,48,75,61,56,52,52,52,49,54,48,34,53,54,44,27,76,66,47,87,43,61,68,59,34,26,52,52,20,30,48,52,15,46,50,50,33,65,71,61,68,49,98,52,60,92,76,23,59,54,56,37,41,21,58,27,32,21,27,46,16,44,36,53,17,67,64,46,44,44,70,73,72,50,62,69,55,75,78,76,74,78,66,81,77,77,73,76,76,76,80,78,80,72,84,82,80,87,81,88,80,83,92,130